Protein AF-A0A7X8XNN5-F1 (afdb_monomer)

Radius of gyration: 39.01 Å; Cα contacts (8 Å, |Δi|>4): 242; chains: 1; bounding box: 68×62×127 Å

pLDDT: mean 71.68, std 18.88, range [36.19, 96.75]

Structure (mmCIF, N/CA/C/O backbone):
data_AF-A0A7X8XNN5-F1
#
_entry.id   AF-A0A7X8XNN5-F1
#
loop_
_atom_site.group_PDB
_atom_site.id
_atom_site.type_symbol
_atom_site.label_atom_id
_atom_site.label_alt_id
_atom_site.label_comp_id
_atom_site.label_asym_id
_atom_site.label_entity_id
_atom_site.label_seq_id
_atom_site.pdbx_PDB_ins_code
_atom_site.Cartn_x
_atom_site.Cartn_y
_atom_site.Cartn_z
_atom_site.occupancy
_atom_site.B_iso_or_equiv
_atom_site.auth_seq_id
_atom_site.auth_comp_id
_atom_site.auth_asym_id
_atom_site.auth_atom_id
_atom_site.pdbx_PDB_model_num
ATOM 1 N N . MET A 1 1 ? -5.791 18.358 -27.454 1.00 47.84 1 MET A N 1
ATOM 2 C CA . MET A 1 1 ? -4.863 17.515 -28.249 1.00 47.84 1 MET A CA 1
ATOM 3 C C . MET A 1 1 ? -4.841 17.838 -29.747 1.00 47.84 1 MET A C 1
ATOM 5 O O . MET A 1 1 ? -3.758 17.827 -30.315 1.00 47.84 1 MET A O 1
ATOM 9 N N . LEU A 1 2 ? -5.963 18.202 -30.382 1.00 41.72 2 LEU A N 1
ATOM 10 C CA . LEU A 1 2 ? -6.052 18.457 -31.834 1.00 41.72 2 LEU A CA 1
ATOM 11 C C . LEU A 1 2 ? -5.136 19.584 -32.379 1.00 41.72 2 LEU A C 1
ATOM 13 O O . LEU A 1 2 ? -4.613 19.474 -33.481 1.00 41.72 2 LEU A O 1
ATOM 17 N N . LYS A 1 3 ? -4.863 20.640 -31.593 1.00 47.53 3 LYS A N 1
ATOM 18 C CA . LYS A 1 3 ? -4.034 21.790 -32.029 1.00 47.53 3 LYS A CA 1
ATOM 19 C C . LYS A 1 3 ? -2.544 21.465 -32.225 1.00 47.53 3 LYS A C 1
ATOM 21 O O . LYS A 1 3 ? -1.883 22.101 -33.036 1.00 47.53 3 LYS A O 1
ATOM 26 N N . ARG A 1 4 ? -2.019 20.466 -31.507 1.00 49.62 4 ARG A N 1
ATOM 27 C CA . ARG A 1 4 ? -0.590 20.101 -31.523 1.00 49.62 4 ARG A CA 1
ATOM 28 C C . ARG A 1 4 ? -0.216 19.301 -32.781 1.00 49.62 4 ARG A C 1
ATOM 30 O O . ARG A 1 4 ? 0.901 19.413 -33.268 1.00 49.62 4 ARG A O 1
ATOM 37 N N . TRP A 1 5 ? -1.184 18.574 -33.344 1.00 55.56 5 TRP A N 1
ATOM 38 C CA . TRP A 1 5 ? -1.036 17.859 -34.615 1.00 55.56 5 TRP A CA 1
ATOM 39 C C . TRP A 1 5 ? -1.058 18.803 -35.825 1.00 55.56 5 TRP A C 1
ATOM 41 O O . TRP A 1 5 ? -0.277 18.614 -36.752 1.00 55.56 5 TRP A O 1
ATOM 51 N N . GLY A 1 6 ? -1.882 19.858 -35.795 1.00 61.78 6 GLY A N 1
ATOM 52 C CA . GLY A 1 6 ? -1.981 20.815 -36.905 1.00 61.78 6 GLY A CA 1
ATOM 53 C C . GLY A 1 6 ? -0.695 21.609 -37.161 1.00 61.78 6 GLY A C 1
ATOM 54 O O . GLY A 1 6 ? -0.325 21.823 -38.312 1.00 61.78 6 GLY A O 1
ATOM 55 N N . LEU A 1 7 ? 0.024 21.995 -36.101 1.00 58.44 7 LEU A N 1
ATOM 56 C CA . LEU A 1 7 ? 1.261 22.774 -36.231 1.00 58.44 7 LEU A CA 1
ATOM 57 C C . LEU A 1 7 ? 2.428 21.931 -36.774 1.00 58.44 7 LEU A C 1
ATOM 59 O O . LEU A 1 7 ? 3.183 22.399 -37.624 1.00 58.44 7 LEU A O 1
ATOM 63 N N . ASN A 1 8 ? 2.526 20.667 -36.348 1.00 60.94 8 ASN A N 1
ATOM 64 C CA . ASN A 1 8 ? 3.513 19.727 -36.883 1.00 60.94 8 ASN A CA 1
ATOM 65 C C . ASN A 1 8 ? 3.229 19.392 -38.353 1.00 60.94 8 ASN A C 1
ATOM 67 O O . ASN A 1 8 ? 4.159 19.309 -39.150 1.00 60.94 8 ASN A O 1
ATOM 71 N N . LEU A 1 9 ? 1.954 19.260 -38.730 1.00 68.62 9 LEU A N 1
ATOM 72 C CA . LEU A 1 9 ? 1.565 19.015 -40.117 1.00 68.62 9 LEU A CA 1
ATOM 73 C C . LEU A 1 9 ? 1.929 20.201 -41.021 1.00 68.62 9 LEU A C 1
ATOM 75 O O . LEU A 1 9 ? 2.484 19.999 -42.097 1.00 68.62 9 LEU A O 1
ATOM 79 N N . LEU A 1 10 ? 1.700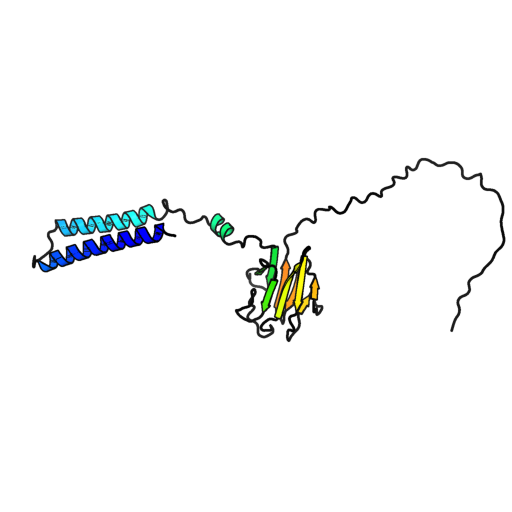 21.437 -40.565 1.00 70.31 10 LEU A N 1
ATOM 80 C CA . LEU A 1 10 ? 2.080 22.637 -41.313 1.00 70.31 10 LEU A CA 1
ATOM 81 C C . LEU A 1 10 ? 3.604 22.744 -41.493 1.00 70.31 10 LEU A C 1
ATOM 83 O O . LEU A 1 10 ? 4.067 23.062 -42.586 1.00 70.31 10 LEU A O 1
ATOM 87 N N . ALA A 1 11 ? 4.389 22.419 -40.461 1.00 70.00 11 ALA A N 1
ATOM 88 C CA . ALA A 1 11 ? 5.850 22.410 -40.546 1.00 70.00 11 ALA A CA 1
ATOM 89 C C . ALA A 1 11 ? 6.376 21.355 -41.538 1.00 70.00 11 ALA A C 1
ATOM 91 O O . ALA A 1 11 ? 7.292 21.638 -42.310 1.00 70.00 11 ALA A O 1
ATOM 92 N N . ILE A 1 12 ? 5.759 20.169 -41.571 1.00 72.94 12 ILE A N 1
ATOM 93 C CA . ILE A 1 12 ? 6.095 19.107 -42.532 1.00 72.94 12 ILE A CA 1
ATOM 94 C C . ILE A 1 12 ? 5.750 19.537 -43.963 1.00 72.94 12 ILE A C 1
ATOM 96 O O . ILE A 1 12 ? 6.551 19.323 -44.872 1.00 72.94 12 ILE A O 1
ATOM 100 N N . LEU A 1 13 ? 4.603 20.193 -44.170 1.00 78.81 13 LEU A N 1
ATOM 101 C CA . LEU A 1 13 ? 4.207 20.701 -45.487 1.00 78.81 13 LEU A CA 1
ATOM 102 C C . LEU A 1 13 ? 5.155 21.803 -45.988 1.00 78.81 13 LEU A C 1
ATOM 104 O O . LEU A 1 13 ? 5.545 21.781 -47.154 1.00 78.81 13 LEU A O 1
ATOM 108 N N . ILE A 1 14 ? 5.580 22.724 -45.115 1.00 78.44 14 ILE A N 1
ATOM 109 C CA . ILE A 1 14 ? 6.543 23.784 -45.462 1.00 78.44 14 ILE A CA 1
ATOM 110 C C . ILE A 1 14 ? 7.920 23.184 -45.784 1.00 78.44 14 ILE A C 1
ATOM 112 O O . ILE A 1 14 ? 8.512 23.530 -46.806 1.00 78.44 14 ILE A O 1
ATOM 116 N N . GLY A 1 15 ? 8.410 22.245 -44.966 1.00 72.81 15 GLY A N 1
ATOM 117 C CA . GLY A 1 15 ? 9.671 21.544 -45.225 1.00 72.81 15 GLY A CA 1
ATOM 118 C C . GLY A 1 15 ? 9.647 20.743 -46.532 1.00 72.81 15 GLY A C 1
ATOM 119 O O . GLY A 1 15 ? 10.606 20.784 -47.302 1.00 72.81 15 GLY A O 1
ATOM 120 N N . GLY A 1 16 ? 8.524 20.080 -46.826 1.00 75.06 16 GLY A N 1
ATOM 121 C CA . GLY A 1 16 ? 8.313 19.356 -48.079 1.00 75.06 16 GLY A CA 1
ATOM 122 C C . GLY A 1 16 ? 8.314 20.273 -49.303 1.00 75.06 16 GLY A C 1
ATOM 123 O O . GLY A 1 16 ? 8.971 19.963 -50.296 1.00 75.06 16 GLY A O 1
ATOM 124 N N . LEU A 1 17 ? 7.649 21.431 -49.226 1.00 78.81 17 LEU A N 1
ATOM 125 C CA . LEU A 1 17 ? 7.618 22.400 -50.323 1.00 78.81 17 LEU A CA 1
ATOM 126 C C . LEU A 1 17 ? 9.014 22.974 -50.611 1.00 78.81 17 LEU A C 1
ATOM 128 O O . LEU A 1 17 ? 9.410 23.065 -51.772 1.00 78.81 17 LEU A O 1
ATOM 132 N N . ILE A 1 18 ? 9.787 23.290 -49.566 1.00 74.12 18 ILE A N 1
ATOM 133 C CA . ILE A 1 18 ? 11.176 23.750 -49.702 1.00 74.12 18 ILE A CA 1
ATOM 134 C C . ILE A 1 18 ? 12.037 22.664 -50.361 1.00 74.12 18 ILE A C 1
ATOM 136 O O . ILE A 1 18 ? 12.761 22.961 -51.309 1.00 74.12 18 ILE A O 1
ATOM 140 N N . GLY A 1 19 ? 11.904 21.403 -49.934 1.00 72.56 19 GLY A N 1
ATOM 141 C CA . GLY A 1 19 ? 12.622 20.275 -50.534 1.00 72.56 19 GLY A CA 1
ATOM 142 C C . GLY A 1 19 ? 12.315 20.086 -52.023 1.00 72.56 19 GLY A C 1
ATOM 143 O O . GLY A 1 19 ? 13.235 19.914 -52.823 1.00 72.56 19 GLY A O 1
ATOM 144 N N . ILE A 1 20 ? 11.042 20.191 -52.422 1.00 74.94 20 ILE A N 1
ATOM 145 C CA . ILE A 1 20 ? 10.625 20.103 -53.833 1.00 74.94 20 ILE A CA 1
ATOM 146 C C . ILE A 1 20 ? 11.232 21.246 -54.654 1.00 74.94 20 ILE A C 1
ATOM 148 O O . ILE A 1 20 ? 11.743 21.009 -55.751 1.00 74.94 20 ILE A O 1
ATOM 152 N N . VAL A 1 21 ? 11.233 22.474 -54.125 1.00 71.19 21 VAL A N 1
ATOM 153 C CA . VAL A 1 21 ? 11.850 23.627 -54.797 1.00 71.19 21 VAL A CA 1
ATOM 154 C C . VAL A 1 21 ? 13.357 23.413 -54.961 1.00 71.19 21 VAL A C 1
ATOM 156 O O . VAL A 1 21 ? 13.874 23.622 -56.056 1.00 71.19 21 VAL A O 1
ATOM 159 N N . THR A 1 22 ? 14.058 22.913 -53.938 1.00 70.00 22 THR A N 1
ATOM 160 C CA . THR A 1 22 ? 15.494 22.596 -54.015 1.00 70.00 22 THR A CA 1
ATOM 161 C C . THR A 1 22 ? 15.799 21.525 -55.065 1.00 70.00 22 THR A C 1
ATOM 163 O O . THR A 1 22 ? 16.718 21.701 -55.864 1.00 70.00 22 THR A O 1
ATOM 166 N N . VAL A 1 23 ? 15.018 20.440 -55.111 1.00 70.56 23 VAL A N 1
ATOM 167 C CA . VAL A 1 23 ? 15.198 19.348 -56.087 1.00 70.56 23 VAL A CA 1
ATOM 168 C C . VAL A 1 23 ? 14.920 19.823 -57.512 1.00 70.56 23 VAL A C 1
ATOM 170 O O . VAL A 1 23 ? 15.690 19.524 -58.425 1.00 70.56 23 VAL A O 1
ATOM 173 N N . THR A 1 24 ? 13.866 20.616 -57.708 1.00 70.62 24 THR A N 1
ATOM 174 C CA . THR A 1 24 ? 13.525 21.173 -59.026 1.00 70.62 24 THR A CA 1
ATOM 175 C C . THR A 1 24 ? 14.627 22.112 -59.520 1.00 70.62 24 THR A C 1
ATOM 177 O O . THR A 1 24 ? 15.002 22.062 -60.689 1.00 70.62 24 THR A O 1
ATOM 180 N N . TYR A 1 25 ? 15.213 22.909 -58.622 1.00 62.25 25 TYR A N 1
ATOM 181 C CA . TYR A 1 25 ? 16.316 23.811 -58.953 1.00 62.25 25 TYR A CA 1
ATOM 182 C C . TYR A 1 25 ? 17.618 23.058 -59.271 1.00 62.25 25 TYR A C 1
ATOM 184 O O . TYR A 1 25 ? 18.306 23.38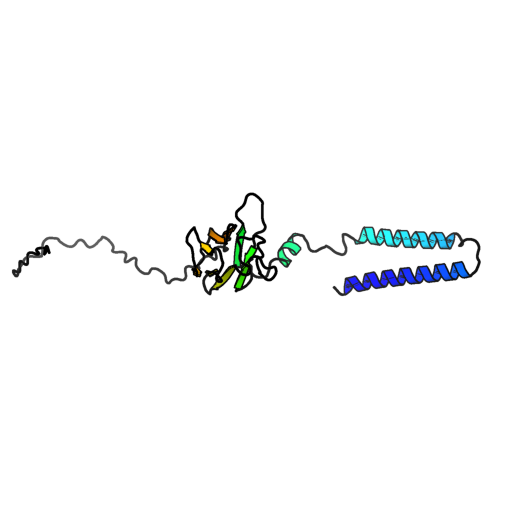8 -60.235 1.00 62.25 25 TYR A O 1
ATOM 192 N N . ALA A 1 26 ? 17.926 21.998 -58.515 1.00 63.44 26 ALA A N 1
ATOM 193 C CA . ALA A 1 26 ? 19.078 21.130 -58.766 1.00 63.44 26 ALA A CA 1
ATOM 194 C C . ALA A 1 26 ? 18.960 20.368 -60.101 1.00 63.44 26 ALA A C 1
ATOM 196 O O . ALA A 1 26 ? 19.956 20.168 -60.798 1.00 63.44 26 ALA A O 1
ATOM 197 N N . SER A 1 27 ? 17.739 19.991 -60.499 1.00 67.31 27 SER A N 1
ATOM 198 C CA . SER A 1 27 ? 17.475 19.289 -61.760 1.00 67.31 27 SER A CA 1
ATOM 199 C C . SER A 1 27 ? 17.676 20.160 -63.008 1.00 67.31 27 SER A C 1
ATOM 201 O O . SER A 1 27 ? 17.856 19.608 -64.093 1.00 67.31 27 SER A O 1
ATOM 203 N N . GLN A 1 28 ? 17.672 21.494 -62.894 1.00 67.44 28 GLN A N 1
ATOM 204 C CA . GLN A 1 28 ? 17.843 22.399 -64.041 1.00 67.44 28 GLN A CA 1
ATOM 205 C C . GLN A 1 28 ? 19.313 22.643 -64.453 1.00 67.44 28 GLN A C 1
ATOM 207 O O . GLN A 1 28 ? 19.573 23.516 -65.275 1.00 67.44 28 GLN A O 1
ATOM 212 N N . LYS A 1 29 ? 20.285 21.864 -63.936 1.00 59.50 29 LYS A N 1
ATOM 213 C CA . LYS A 1 29 ? 21.730 21.958 -64.270 1.00 59.50 29 LYS A CA 1
ATOM 214 C C . LYS A 1 29 ? 22.316 23.382 -64.166 1.00 59.50 29 LYS A C 1
ATOM 216 O O . LYS A 1 29 ? 23.255 23.725 -64.880 1.00 59.50 29 LYS A O 1
ATOM 221 N N . MET A 1 30 ? 21.813 24.212 -63.255 1.00 57.66 30 MET A N 1
ATOM 222 C CA . MET A 1 30 ? 22.474 25.473 -62.916 1.00 57.66 30 MET A CA 1
ATOM 223 C C . MET A 1 30 ? 23.607 25.189 -61.922 1.00 57.66 30 MET A C 1
ATOM 225 O O . MET A 1 30 ? 23.376 24.689 -60.822 1.00 57.66 30 MET A O 1
ATOM 229 N N . ALA A 1 31 ? 24.849 25.448 -62.338 1.00 66.31 31 ALA A N 1
ATOM 230 C CA . ALA A 1 31 ? 26.021 25.316 -61.484 1.00 66.31 31 ALA A CA 1
ATOM 231 C C . ALA A 1 31 ? 26.012 26.456 -60.453 1.00 66.31 31 ALA A C 1
ATOM 233 O O . ALA A 1 31 ? 26.224 27.611 -60.808 1.00 66.31 31 ALA A O 1
ATOM 234 N N . LEU A 1 32 ? 25.763 26.096 -59.191 1.00 59.47 32 LEU A N 1
ATOM 235 C CA . LEU A 1 32 ? 25.516 26.963 -58.030 1.00 59.47 32 LEU A CA 1
ATOM 236 C C . LEU A 1 32 ? 24.134 27.659 -58.012 1.00 59.47 32 LEU A C 1
ATOM 238 O O . LEU A 1 32 ? 23.762 28.338 -58.969 1.00 59.47 32 LEU A O 1
ATOM 242 N N . PRO A 1 33 ? 23.369 27.551 -56.904 1.00 61.31 33 PRO A N 1
ATOM 243 C CA . PRO A 1 33 ? 22.160 28.349 -56.735 1.00 61.31 33 PRO A CA 1
ATOM 244 C C . PRO A 1 33 ? 22.534 29.841 -56.683 1.00 61.31 33 PRO A C 1
ATOM 246 O O . PRO A 1 33 ? 23.555 30.190 -56.080 1.00 61.31 33 PRO A O 1
ATOM 249 N N . PRO A 1 34 ? 21.736 30.744 -57.286 1.00 72.94 34 PRO A N 1
ATOM 250 C CA . PRO A 1 34 ? 22.031 32.167 -57.244 1.00 72.94 34 PRO A CA 1
ATOM 251 C C . PRO A 1 34 ? 22.042 32.620 -55.781 1.00 72.94 34 PRO A C 1
ATOM 253 O O . PRO A 1 34 ? 21.163 32.243 -55.005 1.00 72.94 34 PRO A O 1
ATOM 256 N N . LEU A 1 35 ? 23.023 33.447 -55.406 1.00 73.75 35 LEU A N 1
ATOM 257 C CA . LEU A 1 35 ? 23.162 34.021 -54.059 1.00 73.75 35 LEU A CA 1
ATOM 258 C C . LEU A 1 35 ? 21.830 34.465 -53.404 1.00 73.75 35 LEU A C 1
ATOM 260 O O . LEU A 1 35 ? 21.652 34.164 -52.222 1.00 73.75 35 LEU A O 1
ATOM 264 N N . PRO A 1 36 ? 20.851 35.082 -54.110 1.00 75.69 36 PRO A N 1
ATOM 265 C CA . PRO A 1 36 ? 19.550 35.398 -53.511 1.00 75.69 36 PRO A CA 1
ATOM 266 C C . PRO A 1 36 ? 18.770 34.180 -52.992 1.00 75.69 36 PRO A C 1
ATOM 268 O O . PRO A 1 36 ? 18.130 34.283 -51.951 1.00 75.69 36 PRO A O 1
ATOM 271 N N . ALA A 1 37 ? 18.838 33.018 -53.646 1.00 69.62 37 ALA A N 1
ATOM 272 C CA . ALA A 1 37 ? 18.130 31.816 -53.197 1.00 69.62 37 ALA A CA 1
ATOM 273 C C . ALA A 1 37 ? 18.701 31.272 -51.876 1.00 69.62 37 ALA A C 1
ATOM 275 O O . ALA A 1 37 ? 17.947 30.866 -50.991 1.00 69.62 37 ALA A O 1
ATOM 276 N N . ILE A 1 38 ? 20.028 31.327 -51.715 1.00 76.25 38 ILE A N 1
ATOM 277 C CA . ILE A 1 38 ? 20.706 30.935 -50.472 1.00 76.25 38 ILE A CA 1
ATOM 278 C C . ILE A 1 38 ? 20.317 31.889 -49.336 1.00 76.25 38 ILE A C 1
ATOM 280 O O . ILE A 1 38 ? 19.984 31.440 -48.241 1.00 76.25 38 ILE A O 1
ATOM 284 N N . LEU A 1 39 ? 20.305 33.199 -49.598 1.00 80.88 39 LEU A N 1
ATOM 285 C CA . LEU A 1 39 ? 19.926 34.207 -48.604 1.00 80.88 39 LEU A CA 1
ATOM 286 C C . LEU A 1 39 ? 18.467 34.058 -48.156 1.00 80.88 39 LEU A C 1
ATOM 288 O O . LEU A 1 39 ? 18.186 34.157 -46.963 1.00 80.88 39 LEU A O 1
ATOM 292 N N . ILE A 1 40 ? 17.553 33.756 -49.083 1.00 77.62 40 ILE A N 1
ATOM 293 C CA . ILE A 1 40 ? 16.142 33.492 -48.770 1.00 77.62 40 ILE A CA 1
ATOM 294 C C . ILE A 1 40 ? 16.014 32.242 -47.887 1.00 77.62 40 ILE A C 1
ATOM 296 O O . ILE A 1 40 ? 15.329 32.278 -46.864 1.00 77.62 40 ILE A O 1
ATOM 300 N N . PHE A 1 41 ? 16.707 31.153 -48.227 1.00 77.50 41 PHE A N 1
ATOM 301 C CA . PHE A 1 41 ? 16.693 29.925 -47.428 1.00 77.50 41 PHE A CA 1
ATOM 302 C C . PHE A 1 41 ? 17.244 30.144 -46.011 1.00 77.50 41 PHE A C 1
ATOM 304 O O . PHE A 1 41 ? 16.628 29.721 -45.029 1.00 77.50 41 PHE A O 1
ATOM 311 N N . LEU A 1 42 ? 18.372 30.852 -45.887 1.00 80.75 42 LEU A N 1
ATOM 312 C CA . LEU A 1 42 ? 18.955 31.199 -44.591 1.00 80.75 42 LEU A CA 1
ATOM 313 C C . LEU A 1 42 ? 18.014 32.091 -43.773 1.00 80.75 42 LEU A C 1
ATOM 315 O O . LEU A 1 42 ? 17.830 31.839 -42.584 1.00 80.75 42 LEU A O 1
ATOM 319 N N . PHE A 1 43 ? 17.354 33.067 -44.403 1.00 87.12 43 PHE A N 1
ATOM 320 C CA . PHE A 1 43 ? 16.381 33.934 -43.738 1.00 87.12 43 PHE A CA 1
ATOM 321 C C . PHE A 1 43 ? 15.208 33.140 -43.153 1.00 87.12 43 PHE A C 1
ATOM 323 O O . PHE A 1 43 ? 14.897 33.296 -41.975 1.00 87.12 43 PHE A O 1
ATOM 330 N N . PHE A 1 44 ? 14.592 32.240 -43.928 1.00 82.25 44 PHE A N 1
ATOM 331 C CA . PHE A 1 44 ? 13.480 31.418 -43.436 1.00 82.25 44 PHE A CA 1
ATOM 332 C C . PHE A 1 44 ? 13.910 30.421 -42.361 1.00 82.25 44 PHE A C 1
ATOM 334 O O . PHE A 1 44 ? 13.163 30.188 -41.413 1.00 82.25 44 PHE A O 1
ATOM 341 N N . THR A 1 45 ? 15.124 29.879 -42.464 1.00 79.31 45 THR A N 1
ATOM 342 C CA . THR A 1 45 ? 15.683 28.976 -41.449 1.00 79.31 45 THR A CA 1
ATOM 343 C C . THR A 1 45 ? 15.892 29.707 -40.121 1.00 79.31 45 THR A C 1
ATOM 345 O O . THR A 1 45 ? 15.462 29.228 -39.072 1.00 79.31 45 THR A O 1
ATOM 348 N N . VAL A 1 46 ? 16.483 30.905 -40.158 1.00 82.69 46 VAL A N 1
ATOM 349 C CA . VAL A 1 46 ? 16.690 31.743 -38.967 1.00 82.69 46 VAL A CA 1
ATOM 350 C C . VAL A 1 46 ? 15.360 32.244 -38.407 1.00 82.69 46 VAL A C 1
ATOM 352 O O . VAL A 1 46 ? 15.179 32.243 -37.194 1.00 82.69 46 VAL A O 1
ATOM 355 N N . LEU A 1 47 ? 14.403 32.612 -39.262 1.00 82.25 47 LEU A N 1
ATOM 356 C 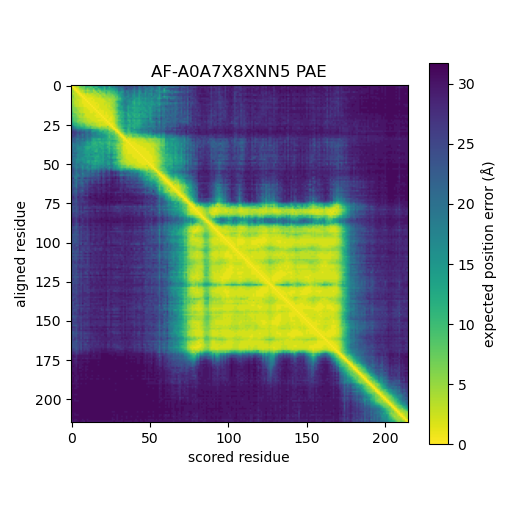CA . LEU A 1 47 ? 13.072 33.046 -38.841 1.00 82.25 47 LEU A CA 1
ATOM 357 C C . LEU A 1 47 ? 12.297 31.909 -38.162 1.00 82.25 47 LEU A C 1
ATOM 359 O O . LEU A 1 47 ? 11.718 32.120 -37.101 1.00 82.25 47 LEU A O 1
ATOM 363 N N . ALA A 1 48 ? 12.325 30.696 -38.718 1.00 75.12 48 ALA A N 1
ATOM 364 C CA . ALA A 1 48 ? 11.709 29.522 -38.103 1.00 75.12 48 ALA A CA 1
ATOM 365 C C . ALA A 1 48 ? 12.358 29.186 -36.750 1.00 75.12 48 ALA A C 1
ATOM 367 O O . ALA A 1 48 ? 11.650 28.932 -35.773 1.00 75.12 48 ALA A O 1
ATOM 368 N N . TYR A 1 49 ? 13.690 29.257 -36.664 1.00 79.31 49 TYR A N 1
ATOM 369 C CA . TYR A 1 49 ? 14.426 29.067 -35.412 1.00 79.31 49 TYR A CA 1
ATOM 370 C C . TYR A 1 49 ? 14.086 30.147 -34.370 1.00 79.31 49 TYR A C 1
ATOM 372 O O . TYR A 1 49 ? 13.804 29.831 -33.215 1.00 79.31 49 TYR A O 1
ATOM 380 N N . ALA A 1 50 ? 14.024 31.418 -34.778 1.00 76.12 50 ALA A N 1
ATOM 381 C CA . ALA A 1 50 ? 13.665 32.537 -33.912 1.00 76.12 50 ALA A CA 1
ATOM 382 C C . ALA A 1 50 ? 12.217 32.438 -33.415 1.00 76.12 50 ALA A C 1
ATOM 384 O O . ALA A 1 50 ? 11.968 32.633 -32.229 1.00 76.12 50 ALA A O 1
ATOM 385 N N . ILE A 1 51 ? 11.265 32.064 -34.277 1.00 71.00 51 ILE A N 1
ATOM 386 C CA . ILE A 1 51 ? 9.874 31.810 -33.877 1.00 71.00 51 ILE A CA 1
ATOM 387 C C . ILE A 1 51 ? 9.818 30.649 -32.878 1.00 71.00 51 ILE A C 1
ATOM 389 O O . ILE A 1 51 ? 9.150 30.767 -31.852 1.00 71.00 51 ILE A O 1
ATOM 393 N N . SER A 1 52 ? 10.566 29.568 -33.115 1.00 70.00 52 SER A N 1
ATOM 394 C CA . SER A 1 52 ? 10.655 28.441 -32.180 1.00 70.00 52 SER A CA 1
ATOM 395 C C . SER A 1 52 ? 11.220 28.854 -30.814 1.00 70.00 52 SER A C 1
ATOM 397 O O . SER A 1 52 ? 10.767 28.346 -29.789 1.00 70.00 52 SER A O 1
ATOM 399 N N . HIS A 1 53 ? 12.180 29.781 -30.775 1.00 68.06 53 HIS A N 1
ATOM 400 C CA . HIS A 1 53 ? 12.832 30.214 -29.537 1.00 68.06 53 HIS A CA 1
ATOM 401 C C . HIS A 1 53 ? 12.072 31.337 -28.802 1.00 68.06 53 HIS A C 1
ATOM 403 O O . HIS A 1 53 ? 12.136 31.430 -27.576 1.00 68.06 53 HIS A O 1
ATOM 409 N N . ILE A 1 54 ? 11.331 32.186 -29.521 1.00 62.19 54 ILE A N 1
ATOM 410 C CA . ILE A 1 54 ? 10.547 33.293 -28.947 1.00 62.19 54 ILE A CA 1
ATOM 411 C C . ILE A 1 54 ? 9.155 32.813 -28.499 1.00 62.19 54 ILE A C 1
ATOM 413 O O . ILE A 1 54 ? 8.648 33.270 -27.474 1.00 62.19 54 ILE A O 1
ATOM 417 N N . ALA A 1 55 ? 8.532 31.871 -29.217 1.00 56.78 55 ALA A N 1
ATOM 418 C CA . ALA A 1 55 ? 7.175 31.401 -28.914 1.00 56.78 55 ALA A CA 1
ATOM 419 C C . ALA A 1 55 ? 7.110 30.283 -27.855 1.00 56.78 55 ALA A C 1
ATOM 421 O O . ALA A 1 55 ? 6.030 30.011 -27.326 1.00 56.78 55 ALA A O 1
ATOM 422 N N . GLY A 1 56 ? 8.242 29.652 -27.520 1.00 48.78 56 GLY A N 1
ATOM 423 C CA . GLY A 1 56 ? 8.289 28.449 -26.681 1.00 48.78 56 GLY A CA 1
ATOM 424 C C . GLY A 1 56 ? 7.860 28.626 -25.219 1.00 48.78 56 GLY A C 1
ATOM 425 O O . GLY A 1 56 ? 7.458 27.645 -24.603 1.00 48.78 56 GLY A O 1
ATOM 426 N N . SER A 1 57 ? 7.899 29.840 -24.655 1.00 52.91 57 SER A N 1
ATOM 427 C CA . SER A 1 57 ? 7.605 30.056 -23.223 1.00 52.91 57 SER A CA 1
ATOM 428 C C . SER A 1 57 ? 6.400 30.949 -22.919 1.00 52.91 57 SER A C 1
ATOM 430 O O . SER A 1 57 ? 5.923 30.935 -21.788 1.00 52.91 57 SER A O 1
ATOM 432 N N . LYS A 1 58 ? 5.882 31.718 -23.890 1.00 52.94 58 LYS A N 1
ATOM 433 C CA . LYS A 1 58 ? 4.807 32.702 -23.633 1.00 52.94 58 LYS A CA 1
ATOM 434 C C . LYS A 1 58 ? 3.457 32.393 -24.278 1.00 52.94 58 LYS A C 1
ATOM 436 O O . LYS A 1 58 ? 2.444 32.847 -23.761 1.00 52.94 58 LYS A O 1
ATOM 441 N N . LEU A 1 59 ? 3.411 31.634 -25.375 1.00 56.25 59 LEU A N 1
ATOM 442 C CA . LEU A 1 59 ? 2.147 31.323 -26.070 1.00 56.25 59 LEU A CA 1
ATOM 443 C C . LEU A 1 59 ? 1.474 30.038 -25.579 1.00 56.25 59 LEU A C 1
ATOM 445 O O . LEU A 1 59 ? 0.275 29.853 -25.773 1.00 56.25 59 LEU A O 1
ATOM 449 N N . PHE A 1 60 ? 2.236 29.177 -24.910 1.00 54.00 60 PHE A N 1
ATOM 450 C CA . PHE A 1 60 ? 1.745 27.957 -24.289 1.00 54.00 60 PHE A CA 1
ATOM 451 C C . PHE A 1 60 ? 2.342 27.886 -22.888 1.00 54.00 60 PHE A C 1
ATOM 453 O O . PHE A 1 60 ? 3.368 27.226 -22.714 1.00 54.00 60 PHE A O 1
ATOM 460 N N . PRO A 1 61 ? 1.773 28.592 -21.893 1.00 58.75 61 PRO A N 1
ATOM 461 C CA . PRO A 1 61 ? 2.076 28.249 -20.515 1.00 58.75 61 PRO A CA 1
ATOM 462 C C . PRO A 1 61 ? 1.805 26.748 -20.382 1.00 58.75 61 PRO A C 1
ATOM 464 O O . PRO A 1 61 ? 0.684 26.285 -20.605 1.00 58.75 61 PRO A O 1
ATOM 467 N N . GLY A 1 62 ? 2.857 25.966 -20.131 1.00 55.09 62 GLY A N 1
ATOM 468 C CA . GLY A 1 62 ? 2.662 24.604 -19.659 1.00 55.09 62 GLY A CA 1
ATOM 469 C C . GLY A 1 62 ? 1.778 24.678 -18.413 1.00 55.09 62 GLY A C 1
ATOM 470 O O . GLY A 1 62 ? 1.871 25.680 -17.695 1.00 55.09 62 GLY A O 1
ATOM 471 N N . PRO A 1 63 ? 0.906 23.684 -18.168 1.00 55.00 63 PRO A N 1
ATOM 472 C CA . PRO A 1 63 ? 0.133 23.655 -16.933 1.00 55.00 63 PRO A CA 1
ATOM 473 C C . PRO A 1 63 ? 1.097 23.904 -15.773 1.00 55.00 63 PRO A C 1
ATOM 475 O O . PRO A 1 63 ? 2.178 23.307 -15.711 1.00 55.00 63 PRO A O 1
ATOM 478 N N . THR A 1 64 ? 0.755 24.876 -14.931 1.00 58.34 64 THR A N 1
ATOM 479 C CA . THR A 1 64 ? 1.628 25.292 -13.826 1.00 58.34 64 THR A CA 1
ATOM 480 C C . THR A 1 64 ? 1.926 24.057 -12.974 1.00 58.34 64 THR A C 1
ATOM 482 O O . THR A 1 64 ? 1.092 23.160 -12.906 1.00 58.34 64 THR A O 1
ATOM 485 N N . VAL A 1 65 ? 3.075 23.967 -12.296 1.00 56.03 65 VAL A N 1
ATOM 486 C CA . VAL A 1 65 ? 3.357 22.821 -11.402 1.00 56.03 65 VAL A CA 1
ATOM 487 C C . VAL A 1 65 ? 2.209 22.611 -10.404 1.00 56.03 65 VAL A C 1
ATOM 489 O O . VAL A 1 65 ? 1.818 21.481 -10.155 1.00 56.03 65 VAL A O 1
ATOM 492 N N . SER A 1 66 ? 1.577 23.692 -9.939 1.00 53.34 66 SER A N 1
ATOM 493 C CA . SER A 1 66 ? 0.356 23.667 -9.123 1.00 53.34 66 SER A CA 1
ATOM 494 C C . SER A 1 66 ? -0.836 22.999 -9.823 1.00 53.34 66 SER A C 1
ATOM 496 O O . SER A 1 66 ? -1.596 22.273 -9.204 1.00 53.34 66 SER A O 1
ATOM 498 N N . GLU A 1 67 ? -0.988 23.211 -11.125 1.00 51.84 67 GLU A N 1
ATOM 499 C CA . GLU A 1 67 ? -2.067 22.674 -11.959 1.00 51.84 67 GLU A CA 1
ATOM 500 C C . GLU A 1 67 ? -1.801 21.214 -12.365 1.00 51.84 67 GLU A C 1
ATOM 502 O O . GLU A 1 67 ? -2.724 20.408 -12.400 1.00 51.84 67 GLU A O 1
ATOM 507 N N . LEU A 1 68 ? -0.532 20.843 -12.580 1.00 50.22 68 LEU A N 1
ATOM 508 C CA . LEU A 1 68 ? -0.089 19.454 -12.749 1.00 50.22 68 LEU A CA 1
ATOM 509 C C . LEU A 1 68 ? -0.239 18.642 -11.456 1.00 50.22 68 LEU A C 1
ATOM 511 O O . LEU A 1 68 ? -0.635 17.483 -11.510 1.00 50.22 68 LEU A O 1
ATOM 515 N N . VAL A 1 69 ? 0.024 19.258 -10.300 1.00 54.69 69 VAL A N 1
ATOM 516 C CA . VAL A 1 69 ? -0.211 18.652 -8.983 1.00 54.69 69 VAL A CA 1
ATOM 517 C C . VAL A 1 69 ? -1.710 18.500 -8.711 1.00 54.69 69 VAL A C 1
ATOM 519 O O . VAL A 1 69 ? -2.109 17.486 -8.154 1.00 54.69 69 VAL A O 1
ATOM 522 N N . GLN A 1 70 ? -2.562 19.441 -9.134 1.00 51.62 70 GLN A N 1
ATOM 523 C CA . GLN A 1 70 ? -4.016 19.322 -8.958 1.00 51.62 70 GLN A CA 1
ATOM 524 C C . GLN A 1 70 ? -4.679 18.333 -9.936 1.00 51.62 70 GLN A C 1
ATOM 526 O O . GLN A 1 70 ? -5.680 17.714 -9.580 1.00 51.62 70 GLN A O 1
ATOM 531 N N . ALA A 1 71 ? -4.162 18.195 -11.162 1.00 48.97 71 ALA A N 1
ATOM 532 C CA . ALA A 1 71 ? -4.796 17.407 -12.222 1.00 48.97 71 ALA A CA 1
ATOM 533 C C . ALA A 1 71 ? -4.528 15.891 -12.141 1.00 48.97 71 ALA A C 1
ATOM 535 O O . ALA A 1 71 ? -5.290 15.126 -12.731 1.00 48.97 71 ALA A O 1
ATOM 536 N N . ASP A 1 72 ? -3.484 15.462 -11.419 1.00 47.81 72 ASP A N 1
ATOM 537 C CA . ASP A 1 72 ? -3.099 14.045 -11.270 1.00 47.81 72 ASP A CA 1
ATOM 538 C C . ASP A 1 72 ? -3.457 13.451 -9.893 1.00 47.81 72 ASP A C 1
ATOM 540 O O . ASP A 1 72 ? -3.195 12.282 -9.609 1.00 47.81 72 ASP A O 1
ATOM 544 N N . LEU A 1 73 ? -4.107 14.229 -9.019 1.00 47.75 73 LEU A N 1
ATOM 545 C CA . LEU A 1 73 ? -4.751 13.652 -7.843 1.00 47.75 73 LEU A CA 1
ATOM 546 C C . LEU A 1 73 ? -6.024 12.933 -8.313 1.00 47.75 73 LEU A C 1
ATOM 548 O O . LEU A 1 73 ? -6.926 13.585 -8.849 1.00 47.75 73 LEU A O 1
ATOM 552 N N . PRO A 1 74 ? -6.151 11.604 -8.124 1.00 45.94 74 PRO A N 1
ATOM 553 C CA . PRO A 1 74 ? -7.400 10.919 -8.420 1.00 45.94 74 PRO A CA 1
ATOM 554 C C . PRO A 1 74 ? -8.494 11.597 -7.593 1.00 45.94 74 PRO A C 1
ATOM 556 O O . PRO A 1 74 ? -8.293 11.856 -6.406 1.00 45.94 74 PRO A O 1
ATOM 559 N N . GLN A 1 75 ? -9.625 11.912 -8.231 1.00 53.38 75 GLN A N 1
ATOM 560 C CA . GLN A 1 75 ? -10.645 12.868 -7.766 1.00 53.38 75 GLN A CA 1
ATOM 561 C C . GLN A 1 75 ? -11.294 12.585 -6.390 1.00 53.38 75 GLN A C 1
ATOM 563 O O . GLN A 1 75 ? -12.190 13.308 -5.961 1.00 53.38 75 GLN A O 1
ATOM 568 N N . ARG A 1 76 ? -10.831 11.572 -5.657 1.00 58.50 76 ARG A N 1
ATOM 569 C CA . ARG A 1 76 ? -11.026 11.391 -4.219 1.00 58.50 76 ARG A CA 1
ATOM 570 C C . ARG A 1 76 ? -10.004 10.361 -3.725 1.00 58.50 76 ARG A C 1
ATOM 572 O O . ARG A 1 76 ? -10.229 9.163 -3.841 1.00 58.50 76 ARG A O 1
ATOM 579 N N . THR A 1 77 ? -8.860 10.806 -3.206 1.00 61.00 77 THR A N 1
ATOM 580 C CA . THR A 1 77 ? -8.034 9.920 -2.369 1.00 61.00 77 THR A CA 1
ATOM 581 C C . THR A 1 77 ? -8.576 10.009 -0.957 1.00 61.00 77 THR A C 1
ATOM 583 O O . THR A 1 77 ? -8.600 11.088 -0.369 1.00 61.00 77 THR A O 1
ATOM 586 N N . TRP A 1 78 ? -9.084 8.895 -0.451 1.00 75.56 78 TRP A N 1
ATOM 587 C CA . TRP A 1 78 ? -9.774 8.856 0.833 1.00 75.56 78 TRP A CA 1
ATOM 588 C C . TRP A 1 78 ? -8.888 8.381 1.978 1.00 75.56 78 TRP A C 1
ATOM 590 O O . TRP A 1 78 ? -9.287 8.543 3.121 1.00 75.56 78 TRP A O 1
ATOM 600 N N . ALA A 1 79 ? -7.755 7.748 1.680 1.00 82.38 79 ALA A N 1
ATOM 601 C CA . ALA A 1 79 ? -6.746 7.306 2.635 1.00 82.38 79 ALA A CA 1
ATOM 602 C C . ALA A 1 79 ? -5.447 6.954 1.886 1.00 82.38 79 ALA A C 1
ATOM 604 O O . ALA A 1 79 ? -5.415 6.917 0.654 1.00 82.38 79 ALA A O 1
ATOM 605 N N . TRP A 1 80 ? -4.379 6.689 2.625 1.00 87.06 80 TRP A N 1
ATOM 606 C CA . TRP A 1 80 ? -3.055 6.341 2.138 1.00 87.06 80 TRP A CA 1
ATOM 607 C C . TRP A 1 80 ? -2.492 5.163 2.928 1.00 87.06 80 TRP A C 1
ATOM 609 O O . TRP A 1 80 ? -2.738 5.017 4.122 1.00 87.06 80 TRP A O 1
ATOM 619 N N . LEU A 1 81 ? -1.679 4.348 2.260 1.00 86.94 81 LEU A N 1
ATOM 620 C CA . LEU A 1 81 ? -0.783 3.401 2.914 1.00 86.94 81 LEU A CA 1
ATOM 621 C C . LEU A 1 81 ? 0.648 3.897 2.773 1.00 86.94 81 LEU A C 1
ATOM 623 O O . LEU A 1 81 ? 1.156 4.041 1.657 1.00 86.94 81 LEU A O 1
ATOM 627 N N . LYS A 1 82 ? 1.319 4.131 3.896 1.00 90.12 82 LYS A N 1
ATOM 628 C CA . LYS A 1 82 ? 2.7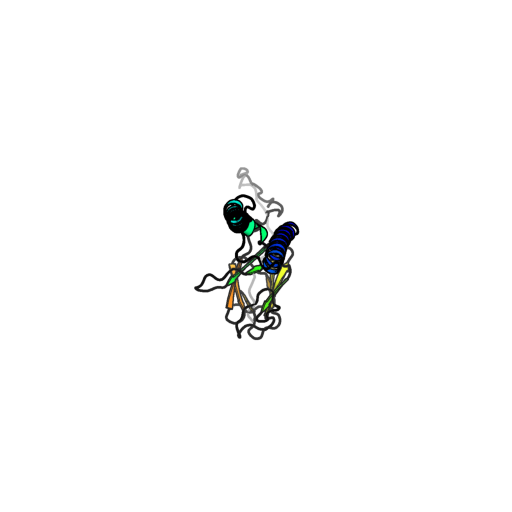21 4.542 3.925 1.00 90.12 82 LYS A CA 1
ATOM 629 C C . LYS A 1 82 ? 3.630 3.350 4.191 1.00 90.12 82 LYS A C 1
ATOM 631 O O . LYS A 1 82 ? 3.511 2.738 5.247 1.00 90.12 82 LYS A O 1
ATOM 636 N N . PRO A 1 83 ? 4.567 3.021 3.289 1.00 86.44 83 PRO A N 1
ATOM 637 C CA . PRO A 1 83 ? 5.581 2.017 3.582 1.00 86.44 83 PRO A CA 1
ATOM 638 C C . PRO A 1 83 ? 6.482 2.464 4.734 1.00 86.44 83 PRO A C 1
ATOM 640 O O . PRO A 1 83 ? 7.044 3.557 4.687 1.00 86.44 83 PRO A O 1
ATOM 643 N N . ALA A 1 84 ? 6.666 1.609 5.736 1.00 74.62 84 ALA A N 1
ATOM 644 C CA . ALA A 1 84 ? 7.636 1.849 6.794 1.00 74.62 84 ALA A CA 1
ATOM 645 C C . ALA A 1 84 ? 9.058 1.558 6.275 1.00 74.62 84 ALA A C 1
ATOM 647 O O . ALA A 1 84 ? 9.316 0.497 5.701 1.00 74.62 84 ALA A O 1
ATOM 648 N N . GLY A 1 85 ? 9.993 2.497 6.452 1.00 66.69 85 GLY A N 1
ATOM 649 C CA . GLY A 1 85 ? 11.386 2.332 6.028 1.00 66.69 85 GLY A CA 1
ATOM 650 C C . GLY A 1 85 ? 12.209 3.625 6.035 1.00 66.69 85 GLY A C 1
ATOM 651 O O . GLY A 1 85 ? 11.680 4.715 6.220 1.00 66.69 85 GLY A O 1
ATOM 652 N N . ILE A 1 86 ? 13.524 3.481 5.828 1.00 49.97 86 ILE A N 1
ATOM 653 C CA . ILE A 1 86 ? 14.535 4.557 5.929 1.00 49.97 86 ILE A CA 1
ATOM 654 C C . ILE A 1 86 ? 14.565 5.467 4.680 1.00 49.97 86 ILE A C 1
ATOM 656 O O . ILE A 1 86 ? 15.090 6.576 4.732 1.00 49.97 86 ILE A O 1
ATOM 660 N N . ALA A 1 87 ? 13.976 5.039 3.558 1.00 48.88 87 ALA A N 1
ATOM 661 C CA . ALA A 1 87 ? 13.907 5.831 2.330 1.00 48.88 87 ALA A CA 1
ATOM 662 C C . ALA A 1 87 ? 12.491 6.390 2.107 1.00 48.88 87 ALA A C 1
ATOM 664 O O . ALA A 1 87 ? 11.523 5.659 2.338 1.00 48.88 87 ALA A O 1
ATOM 665 N N . PRO A 1 88 ? 12.344 7.632 1.606 1.00 50.88 88 PRO A N 1
ATOM 666 C CA . PRO A 1 88 ? 11.042 8.185 1.259 1.00 50.88 88 PRO A CA 1
ATOM 667 C C . PRO A 1 88 ? 10.446 7.380 0.099 1.00 50.88 88 PRO A C 1
ATOM 669 O O . PRO A 1 88 ? 10.813 7.555 -1.062 1.00 50.88 88 PRO A O 1
ATOM 672 N N . ARG A 1 89 ? 9.544 6.452 0.421 1.00 67.75 89 ARG A N 1
ATOM 673 C CA . ARG A 1 89 ? 8.712 5.754 -0.560 1.00 67.75 89 ARG A CA 1
ATOM 674 C C . ARG A 1 89 ? 7.396 6.508 -0.680 1.00 67.75 89 ARG A C 1
ATOM 676 O O . ARG A 1 89 ? 6.814 6.899 0.329 1.00 67.75 89 ARG A O 1
ATOM 683 N N . SER A 1 90 ? 6.943 6.713 -1.913 1.00 76.56 90 SER A N 1
ATOM 684 C CA . SER A 1 90 ? 5.662 7.357 -2.189 1.00 76.56 90 SER A CA 1
ATOM 685 C C . SER A 1 90 ? 4.530 6.601 -1.475 1.00 76.56 90 SER A C 1
ATOM 687 O O . SER A 1 90 ? 4.498 5.370 -1.566 1.00 76.56 90 SER A O 1
ATOM 689 N N . PRO A 1 91 ? 3.618 7.291 -0.767 1.00 83.50 91 PRO A N 1
ATOM 690 C CA . PRO A 1 91 ? 2.442 6.650 -0.192 1.00 83.50 91 PRO A CA 1
ATOM 691 C C . PRO A 1 91 ? 1.565 6.064 -1.300 1.00 83.50 91 PRO A C 1
ATOM 693 O O . PRO A 1 91 ? 1.423 6.661 -2.368 1.00 83.50 91 PRO A O 1
ATOM 696 N N . PHE A 1 92 ? 0.944 4.917 -1.040 1.00 87.12 92 PHE A N 1
ATOM 697 C CA . PHE A 1 92 ? -0.025 4.325 -1.956 1.00 87.12 92 PHE A CA 1
ATOM 698 C C . PHE A 1 92 ? -1.413 4.923 -1.695 1.00 87.12 92 PHE A C 1
ATOM 700 O O . PHE A 1 92 ? -1.914 4.789 -0.576 1.00 87.12 92 PHE A O 1
ATOM 707 N N . PRO A 1 93 ? -2.045 5.590 -2.675 1.00 86.94 93 PRO A N 1
ATOM 708 C CA . PRO A 1 93 ? -3.365 6.179 -2.489 1.00 86.94 93 PRO A CA 1
ATOM 709 C C . PRO A 1 93 ? -4.458 5.103 -2.490 1.00 86.94 93 PRO A C 1
ATOM 711 O O . PRO A 1 93 ? -4.513 4.253 -3.378 1.00 86.94 93 PRO A O 1
ATOM 714 N N . LEU A 1 94 ? -5.378 5.186 -1.532 1.00 86.69 94 LEU A N 1
ATOM 715 C CA . LEU A 1 94 ? -6.623 4.423 -1.510 1.00 86.69 94 LEU A CA 1
ATOM 716 C C . LEU A 1 94 ? -7.714 5.255 -2.196 1.00 86.69 94 LEU A C 1
ATOM 718 O O . LEU A 1 94 ? -8.391 6.082 -1.581 1.00 86.69 94 LEU A O 1
ATOM 722 N N . ASN A 1 95 ? -7.820 5.074 -3.513 1.00 83.94 95 ASN A N 1
ATOM 723 C CA . ASN A 1 95 ? -8.690 5.837 -4.419 1.00 83.94 95 ASN A CA 1
ATOM 724 C C . ASN A 1 95 ? -9.793 4.985 -5.079 1.00 83.94 95 ASN A C 1
ATOM 726 O O . ASN A 1 95 ? -10.480 5.456 -5.985 1.00 83.94 95 ASN A O 1
ATOM 730 N N . LYS A 1 96 ? -9.955 3.731 -4.641 1.00 86.69 96 LYS A N 1
ATOM 731 C CA . LYS A 1 96 ? -10.991 2.788 -5.088 1.00 86.69 96 LYS A CA 1
ATOM 732 C C . LYS A 1 96 ? -11.735 2.230 -3.878 1.00 86.69 96 LYS A C 1
ATOM 734 O O . LYS A 1 96 ? -11.187 2.210 -2.778 1.00 86.69 96 LYS A O 1
ATOM 739 N N . ASP A 1 97 ? -12.955 1.740 -4.094 1.00 85.75 97 ASP A N 1
ATOM 740 C CA . ASP A 1 97 ? -13.718 1.055 -3.041 1.00 85.75 97 ASP A CA 1
ATOM 741 C C . ASP A 1 97 ? -13.092 -0.295 -2.655 1.00 85.75 97 ASP A C 1
ATOM 743 O O . ASP A 1 97 ? -13.315 -0.791 -1.557 1.00 85.75 97 ASP A O 1
ATOM 747 N N . GLN A 1 98 ? -12.277 -0.872 -3.538 1.00 91.56 98 GLN A N 1
ATOM 748 C CA . GLN A 1 98 ? -11.481 -2.065 -3.280 1.00 91.56 98 GLN A CA 1
ATOM 749 C C . GLN A 1 98 ? -10.080 -1.858 -3.857 1.00 91.56 98 GLN A C 1
ATOM 751 O O . GLN A 1 98 ? -9.932 -1.501 -5.027 1.00 91.56 98 GLN A O 1
ATOM 756 N N . VAL A 1 99 ? -9.061 -2.078 -3.030 1.00 93.38 99 VAL A N 1
ATOM 757 C CA . VAL A 1 99 ? -7.644 -1.968 -3.392 1.00 93.38 99 VAL A CA 1
ATOM 758 C C . VAL A 1 99 ? -6.952 -3.274 -3.035 1.00 93.38 99 VAL A C 1
ATOM 760 O O . VAL A 1 99 ? -6.900 -3.658 -1.869 1.00 93.38 99 VAL A O 1
ATOM 763 N N . ILE A 1 100 ? -6.407 -3.966 -4.032 1.00 95.19 100 ILE A N 1
ATOM 764 C CA . ILE A 1 100 ? -5.716 -5.243 -3.842 1.00 95.19 100 ILE A CA 1
ATOM 765 C C . ILE A 1 100 ? -4.217 -5.002 -3.646 1.00 95.19 100 ILE A C 1
ATOM 767 O O . ILE A 1 100 ? -3.553 -4.384 -4.479 1.00 95.19 100 ILE A O 1
ATOM 771 N N . LEU A 1 101 ? -3.679 -5.570 -2.569 1.00 94.12 101 LEU A N 1
ATOM 772 C CA . LEU A 1 101 ? -2.264 -5.594 -2.213 1.00 94.12 101 LEU A CA 1
ATOM 773 C C . LEU A 1 101 ? -1.668 -6.958 -2.562 1.00 94.12 101 LEU A C 1
ATOM 775 O O . LEU A 1 101 ? -2.200 -8.009 -2.186 1.00 94.12 101 LEU A O 1
ATOM 779 N N . GLY A 1 102 ? -0.533 -6.966 -3.250 1.00 94.00 102 GLY A N 1
ATOM 780 C CA . GLY A 1 102 ? 0.130 -8.219 -3.591 1.00 94.00 102 GLY A CA 1
ATOM 781 C C . GLY A 1 102 ? 1.408 -8.036 -4.387 1.00 94.00 102 GLY A C 1
ATOM 782 O O . GLY A 1 102 ? 1.823 -6.920 -4.694 1.00 94.00 102 GLY A O 1
ATOM 783 N N . ARG A 1 103 ? 2.050 -9.156 -4.717 1.00 93.69 103 ARG A N 1
ATOM 784 C CA . ARG A 1 103 ? 3.273 -9.166 -5.530 1.00 93.69 103 ARG A CA 1
ATOM 785 C C . ARG A 1 103 ? 2.999 -9.138 -7.036 1.00 93.69 103 ARG A C 1
ATOM 787 O O . ARG A 1 103 ? 3.895 -8.805 -7.807 1.00 93.69 103 ARG A O 1
ATOM 794 N N . GLU A 1 104 ? 1.798 -9.509 -7.481 1.00 91.88 104 GLU A N 1
ATOM 795 C CA . GLU A 1 104 ? 1.471 -9.488 -8.909 1.00 91.88 104 GLU A CA 1
ATOM 796 C C . GLU A 1 104 ? 1.331 -8.064 -9.452 1.00 91.88 104 GLU A C 1
ATOM 798 O O . GLU A 1 104 ? 0.762 -7.186 -8.813 1.00 91.88 104 GLU A O 1
ATOM 803 N N . VAL A 1 105 ? 1.747 -7.867 -10.706 1.00 89.31 105 VAL A N 1
ATOM 804 C CA . VAL A 1 105 ? 1.607 -6.587 -11.427 1.00 89.31 105 VAL A CA 1
ATOM 805 C C . VAL A 1 105 ? 0.152 -6.162 -11.649 1.00 89.31 105 VAL A C 1
ATOM 807 O O . VAL A 1 105 ? -0.122 -5.016 -11.980 1.00 89.31 105 VAL A O 1
ATOM 810 N N . ARG A 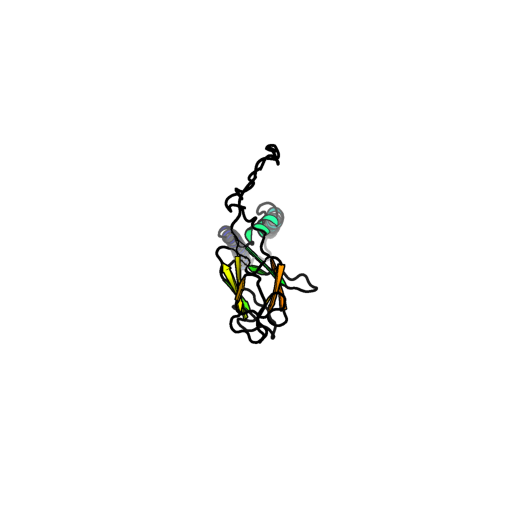1 106 ? -0.792 -7.098 -11.500 1.00 88.81 106 ARG A N 1
ATOM 811 C CA . ARG A 1 106 ? -2.232 -6.842 -11.631 1.00 88.81 106 ARG A CA 1
ATOM 812 C C . ARG A 1 106 ? -2.861 -6.295 -10.348 1.00 88.81 106 ARG A C 1
ATOM 814 O O . ARG A 1 106 ? -4.028 -5.921 -10.382 1.00 88.81 106 ARG A O 1
ATOM 821 N N . CYS A 1 107 ? -2.133 -6.292 -9.232 1.00 89.75 107 CYS A N 1
ATOM 822 C CA . CYS A 1 107 ? -2.595 -5.686 -7.989 1.00 89.75 107 CYS A CA 1
ATOM 823 C C . CYS A 1 107 ? -2.568 -4.159 -8.095 1.00 89.75 107 CYS A C 1
ATOM 825 O O . CYS A 1 107 ? -1.686 -3.593 -8.737 1.00 89.75 107 CYS A O 1
ATOM 827 N N . ASP A 1 108 ? -3.510 -3.497 -7.424 1.00 89.31 108 ASP A N 1
ATOM 828 C CA . ASP A 1 108 ? -3.555 -2.034 -7.351 1.00 89.31 108 ASP A CA 1
ATOM 829 C C . ASP A 1 108 ? -2.317 -1.475 -6.645 1.00 89.31 108 ASP A C 1
ATOM 831 O O . ASP A 1 108 ? -1.756 -0.461 -7.055 1.00 89.31 108 ASP A O 1
ATOM 835 N N . VAL A 1 109 ? -1.862 -2.180 -5.607 1.00 89.50 109 VAL A N 1
ATOM 836 C CA . VAL A 1 109 ? -0.614 -1.901 -4.904 1.00 89.50 109 VAL A CA 1
ATOM 837 C C . VAL A 1 109 ? 0.314 -3.098 -5.072 1.00 89.50 109 VAL A C 1
ATOM 839 O O . VAL A 1 109 ? 0.211 -4.101 -4.359 1.00 89.50 109 VAL A O 1
ATOM 842 N N . MET A 1 110 ? 1.225 -2.988 -6.043 1.00 91.19 110 MET A N 1
ATOM 843 C CA . MET A 1 110 ? 2.254 -3.995 -6.289 1.00 91.19 110 MET A CA 1
ATOM 844 C C . MET A 1 110 ? 3.441 -3.792 -5.344 1.00 91.19 110 MET A C 1
ATOM 846 O O . MET A 1 110 ? 4.153 -2.788 -5.414 1.00 91.19 110 MET A O 1
ATOM 850 N N . ILE A 1 111 ? 3.705 -4.791 -4.506 1.00 89.19 111 ILE A N 1
ATOM 851 C CA . ILE A 1 111 ? 4.871 -4.837 -3.626 1.00 89.19 111 ILE A CA 1
ATOM 852 C C . ILE A 1 111 ? 5.711 -6.049 -4.020 1.00 89.19 111 ILE A C 1
ATOM 854 O O . ILE A 1 111 ? 5.382 -7.193 -3.708 1.00 89.19 111 ILE A O 1
ATOM 858 N N . ALA A 1 112 ? 6.807 -5.792 -4.735 1.00 88.44 112 ALA A N 1
ATOM 859 C CA . ALA A 1 112 ? 7.731 -6.822 -5.195 1.00 88.44 112 ALA A CA 1
ATOM 860 C C . ALA A 1 112 ? 8.574 -7.368 -4.026 1.00 88.44 112 ALA A C 1
ATOM 862 O O . ALA A 1 112 ? 9.702 -6.933 -3.809 1.00 88.44 112 ALA A O 1
ATOM 863 N N . ASN A 1 113 ? 8.001 -8.289 -3.248 1.00 88.38 113 ASN A N 1
ATOM 864 C CA . ASN A 1 113 ? 8.682 -9.016 -2.175 1.00 88.38 113 ASN A CA 1
ATOM 865 C C . ASN A 1 113 ? 8.182 -10.468 -2.115 1.00 88.38 113 ASN A C 1
ATOM 867 O O . ASN A 1 113 ? 6.976 -10.707 -2.094 1.00 88.38 113 ASN A O 1
ATOM 871 N N . ASP A 1 114 ? 9.095 -11.435 -2.073 1.00 91.81 114 ASP A N 1
ATOM 872 C CA . ASP A 1 114 ? 8.782 -12.867 -2.089 1.00 91.81 114 ASP A CA 1
ATOM 873 C C . ASP A 1 114 ? 7.993 -13.352 -0.867 1.00 91.81 114 ASP A C 1
ATOM 875 O O . ASP A 1 114 ? 7.253 -14.335 -0.976 1.00 91.81 114 ASP A O 1
ATOM 879 N N . SER A 1 115 ? 8.066 -12.646 0.267 1.00 91.31 115 SER A N 1
ATOM 880 C CA . SER A 1 115 ? 7.211 -12.927 1.428 1.00 91.31 115 SER A CA 1
ATOM 881 C C . SER A 1 115 ? 5.750 -12.503 1.229 1.00 91.31 115 SER A C 1
ATOM 883 O O . SER A 1 115 ? 4.880 -12.850 2.031 1.00 91.31 115 SER A O 1
ATOM 885 N N . ILE A 1 116 ? 5.442 -11.811 0.126 1.00 94.25 116 ILE A N 1
ATOM 886 C CA . ILE A 1 116 ? 4.097 -11.375 -0.235 1.00 94.25 116 ILE A CA 1
ATOM 887 C C . ILE A 1 116 ? 3.503 -12.316 -1.293 1.00 94.25 116 ILE A C 1
ATOM 889 O O . ILE A 1 116 ? 4.080 -12.603 -2.349 1.00 94.25 116 ILE A O 1
ATOM 893 N N . SER A 1 117 ? 2.293 -12.802 -1.005 1.00 94.06 117 SER A N 1
ATOM 894 C CA . SER A 1 117 ? 1.504 -13.610 -1.932 1.00 94.06 117 SER A CA 1
ATOM 895 C C . SER A 1 117 ? 1.093 -12.808 -3.169 1.00 94.06 117 SER A C 1
ATOM 897 O O . SER A 1 117 ? 1.025 -11.582 -3.163 1.00 94.06 117 SER A O 1
ATOM 899 N N . ARG A 1 118 ? 0.801 -13.525 -4.254 1.00 94.56 118 ARG A N 1
ATOM 900 C CA . ARG A 1 118 ? 0.404 -12.949 -5.547 1.00 94.56 118 ARG A CA 1
ATOM 901 C C . ARG A 1 118 ? -0.728 -11.926 -5.412 1.00 94.56 118 ARG A C 1
ATOM 903 O O . ARG A 1 118 ? -0.547 -10.781 -5.804 1.00 94.56 118 ARG A O 1
ATOM 910 N N . ARG A 1 119 ? -1.812 -12.334 -4.750 1.00 95.69 119 ARG A N 1
ATOM 911 C CA . ARG A 1 119 ? -2.850 -11.482 -4.161 1.00 95.69 119 ARG A CA 1
ATOM 912 C C . ARG A 1 119 ? -2.840 -11.785 -2.668 1.00 95.69 119 ARG A C 1
ATOM 914 O O . ARG A 1 119 ? -3.073 -12.932 -2.301 1.00 95.69 119 ARG A O 1
ATOM 921 N N . HIS A 1 120 ? -2.445 -10.827 -1.841 1.00 95.44 120 HIS A N 1
ATOM 922 C CA . HIS A 1 120 ? -2.173 -11.077 -0.426 1.00 95.44 120 HIS A CA 1
ATOM 923 C C . HIS A 1 120 ? -3.325 -10.611 0.451 1.00 95.44 120 HIS A C 1
ATOM 925 O O . HIS A 1 120 ? -3.885 -11.401 1.202 1.00 95.44 120 HIS A O 1
ATOM 931 N N . ALA A 1 121 ? -3.686 -9.343 0.317 1.00 96.62 121 ALA A N 1
ATOM 932 C CA . ALA A 1 121 ? -4.748 -8.722 1.080 1.00 96.62 121 ALA A CA 1
ATOM 933 C C . ALA A 1 121 ? -5.523 -7.766 0.178 1.00 96.62 121 ALA A C 1
ATOM 935 O O . ALA A 1 121 ? -5.033 -7.331 -0.866 1.00 96.62 121 ALA A O 1
ATOM 936 N N . GLU A 1 122 ? -6.730 -7.429 0.586 1.00 96.06 122 GLU A N 1
ATOM 937 C CA . GLU A 1 122 ? -7.502 -6.345 0.009 1.00 96.06 122 GLU A CA 1
ATOM 938 C C . GLU A 1 122 ? -7.892 -5.359 1.098 1.00 96.06 122 GLU A C 1
ATOM 940 O O . GLU A 1 122 ? -8.131 -5.733 2.245 1.00 96.06 122 GLU A O 1
ATOM 945 N N . ILE A 1 123 ? -7.946 -4.090 0.724 1.00 95.25 123 ILE A N 1
ATOM 946 C CA . ILE A 1 123 ? -8.533 -3.041 1.538 1.00 95.25 123 ILE A CA 1
ATOM 947 C C . ILE A 1 123 ? -9.839 -2.634 0.876 1.00 95.25 123 ILE A C 1
ATOM 949 O O . ILE A 1 123 ? -9.861 -2.264 -0.298 1.00 95.25 123 ILE A O 1
ATOM 953 N N . VAL A 1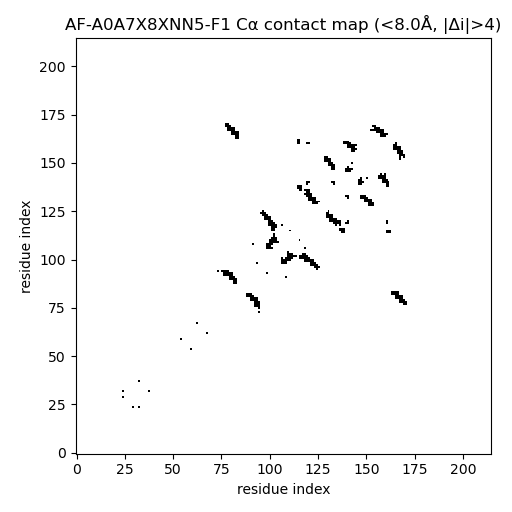 124 ? -10.921 -2.732 1.636 1.00 92.00 124 VAL A N 1
ATOM 954 C CA . VAL A 1 124 ? -12.284 -2.451 1.202 1.00 92.00 124 VAL A CA 1
ATOM 955 C C . VAL A 1 124 ? -12.786 -1.221 1.937 1.00 92.00 124 VAL A C 1
ATOM 957 O O . VAL A 1 124 ? -12.678 -1.116 3.159 1.00 92.00 124 VAL A O 1
ATOM 960 N N . ARG A 1 125 ? -13.352 -0.285 1.189 1.00 85.62 125 ARG A N 1
ATOM 961 C CA . ARG A 1 125 ? -14.016 0.888 1.734 1.00 85.62 125 ARG A CA 1
ATOM 962 C C . ARG A 1 125 ? -15.408 0.500 2.224 1.00 85.62 125 ARG A C 1
ATOM 964 O O . ARG A 1 125 ? -16.205 -0.062 1.477 1.00 85.62 125 ARG A O 1
ATOM 971 N N . LEU A 1 126 ? -15.696 0.810 3.482 1.00 84.06 126 LEU A N 1
ATOM 972 C CA . LEU A 1 126 ? -17.020 0.658 4.081 1.00 84.06 126 LEU A CA 1
ATOM 973 C C . LEU A 1 126 ? -17.761 2.003 4.069 1.00 84.06 126 LEU A C 1
ATOM 975 O O . LEU A 1 126 ? -17.185 3.042 3.739 1.00 84.06 126 LEU A O 1
ATOM 979 N N . ALA A 1 127 ? -19.042 1.991 4.453 1.00 77.06 127 ALA A N 1
ATOM 980 C CA . ALA A 1 127 ? -19.829 3.217 4.608 1.00 77.06 127 ALA A CA 1
ATOM 981 C C . ALA A 1 127 ? -19.156 4.210 5.576 1.00 77.06 127 ALA A C 1
ATOM 983 O O . ALA A 1 127 ? -19.090 5.402 5.285 1.00 77.06 127 ALA A O 1
ATOM 984 N N . GLU A 1 128 ? -18.592 3.696 6.673 1.00 74.62 128 GLU A N 1
ATOM 985 C CA . GLU A 1 128 ? -17.930 4.480 7.720 1.00 74.62 128 GLU A CA 1
ATOM 986 C C . GLU A 1 128 ? -16.549 3.911 8.072 1.00 74.62 128 GLU A C 1
ATOM 988 O O . GLU A 1 128 ? -16.271 3.551 9.212 1.00 74.62 128 GLU A O 1
ATOM 993 N N . GLY A 1 129 ? -15.664 3.797 7.079 1.00 83.69 129 GLY A N 1
ATOM 994 C CA . GLY A 1 129 ? -14.260 3.464 7.323 1.00 83.69 129 GLY A CA 1
ATOM 995 C C . GLY A 1 129 ? -13.678 2.491 6.313 1.00 83.69 129 GLY A C 1
ATOM 996 O O . GLY A 1 129 ? -14.054 2.484 5.139 1.00 83.69 129 GLY A O 1
ATOM 997 N N . TRP A 1 130 ? -12.733 1.683 6.783 1.00 89.88 130 TRP A N 1
ATOM 998 C CA . TRP A 1 130 ? -11.922 0.798 5.957 1.00 89.88 130 TRP A CA 1
ATOM 999 C C . TRP A 1 130 ? -11.776 -0.562 6.616 1.00 89.88 130 TRP A C 1
ATOM 1001 O O . TRP A 1 130 ? -11.594 -0.655 7.823 1.00 89.88 130 TRP A O 1
ATOM 1011 N N . LEU A 1 131 ? -11.831 -1.615 5.814 1.00 92.25 131 LEU A N 1
ATOM 1012 C CA . LEU A 1 131 ? -11.614 -2.990 6.234 1.00 92.25 131 LEU A CA 1
ATOM 1013 C C . LEU A 1 131 ? -10.393 -3.528 5.498 1.00 92.25 131 LEU A C 1
ATOM 1015 O O . LEU A 1 131 ? -10.341 -3.443 4.275 1.00 92.25 131 LEU A O 1
ATOM 1019 N N . VAL A 1 132 ? -9.442 -4.121 6.208 1.00 95.69 132 VAL A N 1
ATOM 1020 C CA . VAL A 1 132 ? -8.441 -4.997 5.593 1.00 95.69 132 VAL A CA 1
ATOM 1021 C C . VAL A 1 132 ? -8.924 -6.439 5.672 1.00 95.69 132 VAL A C 1
ATOM 1023 O O . VAL A 1 132 ? -9.399 -6.878 6.718 1.00 95.69 132 VAL A O 1
ATOM 1026 N N . ARG A 1 133 ? -8.798 -7.178 4.570 1.00 96.56 133 ARG A N 1
ATOM 1027 C CA . ARG A 1 133 ? -9.101 -8.606 4.479 1.00 96.56 133 ARG A CA 1
ATOM 1028 C C . ARG A 1 133 ? -7.918 -9.360 3.888 1.00 96.56 133 ARG A C 1
ATOM 1030 O O . ARG A 1 133 ? -7.405 -8.995 2.833 1.00 96.56 133 ARG A O 1
ATOM 1037 N N . ASP A 1 134 ? -7.518 -10.445 4.534 1.00 96.75 134 ASP A N 1
ATOM 1038 C CA . ASP A 1 134 ? -6.536 -11.385 4.000 1.00 96.75 134 ASP A CA 1
ATOM 1039 C C . ASP A 1 134 ? -7.179 -12.288 2.931 1.00 96.75 134 ASP A C 1
ATOM 1041 O O . ASP A 1 134 ? -8.279 -12.809 3.117 1.00 96.75 134 ASP A O 1
ATOM 1045 N N . LEU A 1 135 ? -6.495 -12.491 1.802 1.00 95.31 135 LEU A N 1
ATOM 1046 C CA . LEU A 1 135 ? -6.989 -13.274 0.660 1.00 95.31 135 LEU A CA 1
ATOM 1047 C C . LEU A 1 135 ? -6.477 -14.726 0.657 1.00 95.31 135 LEU A C 1
ATOM 1049 O O . LEU A 1 135 ? -6.337 -15.338 -0.404 1.00 95.31 135 LEU A O 1
ATOM 1053 N N . GLY A 1 136 ? -6.177 -15.283 1.833 1.00 92.62 136 GLY A N 1
ATOM 1054 C CA . GLY A 1 136 ? -5.581 -16.612 1.971 1.00 92.62 136 GLY A CA 1
ATOM 1055 C C . GLY A 1 136 ? -4.078 -16.577 1.715 1.00 92.62 136 GLY A C 1
ATOM 1056 O O . GLY A 1 136 ? -3.532 -17.420 0.999 1.00 92.62 136 GLY A O 1
ATOM 1057 N N . SER A 1 137 ? -3.408 -15.558 2.246 1.00 94.06 137 SER A N 1
ATOM 1058 C CA . SER A 1 137 ? -1.983 -15.364 2.029 1.00 94.06 137 SER A CA 1
ATOM 1059 C C . SER A 1 137 ? -1.138 -16.422 2.748 1.00 94.06 137 SER A C 1
ATOM 1061 O O . SER A 1 137 ? -1.498 -16.947 3.803 1.00 94.06 137 SER A O 1
ATOM 1063 N N . ARG A 1 138 ? 0.041 -16.722 2.188 1.00 94.06 138 ARG A N 1
ATOM 1064 C CA . ARG A 1 138 ? 0.967 -17.716 2.755 1.00 94.06 138 ARG A CA 1
ATOM 1065 C C . ARG A 1 138 ? 1.467 -17.343 4.155 1.00 94.06 138 ARG A C 1
ATOM 1067 O O . ARG A 1 138 ? 1.545 -18.213 5.014 1.00 94.06 138 ARG A O 1
ATOM 1074 N N . ASN 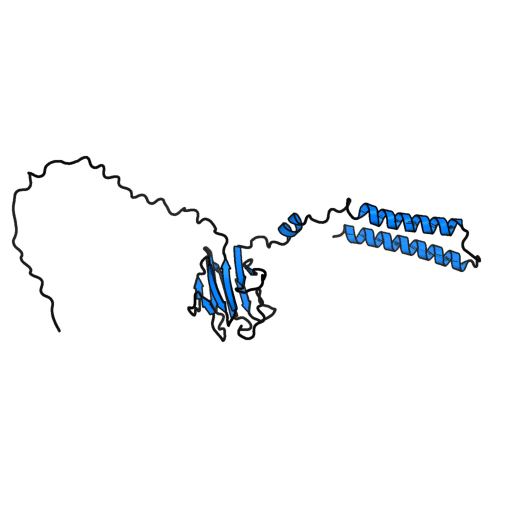A 1 139 ? 1.824 -16.076 4.361 1.00 93.75 139 ASN A N 1
ATOM 1075 C CA . ASN A 1 139 ? 2.427 -15.605 5.612 1.00 93.75 139 ASN A CA 1
ATOM 1076 C C . ASN A 1 139 ? 1.401 -14.951 6.555 1.00 93.75 139 ASN A C 1
ATOM 1078 O O . ASN A 1 139 ? 1.692 -14.764 7.732 1.00 93.75 139 ASN A O 1
ATOM 1082 N N . GLY A 1 140 ? 0.180 -14.686 6.079 1.00 93.69 140 GLY A N 1
ATOM 1083 C CA . GLY A 1 140 ? -0.849 -13.967 6.821 1.00 93.69 140 GLY A CA 1
ATOM 1084 C C . GLY A 1 140 ? -0.688 -12.450 6.756 1.00 93.69 140 GLY A C 1
ATOM 1085 O O . GLY A 1 140 ? 0.405 -11.924 6.540 1.00 93.69 140 GLY A O 1
ATOM 1086 N N . THR A 1 141 ? -1.801 -11.771 7.018 1.00 96.00 141 THR A N 1
ATOM 1087 C CA . THR A 1 141 ? -1.862 -10.330 7.261 1.00 96.00 141 THR A CA 1
ATOM 1088 C C . THR A 1 141 ? -1.937 -10.076 8.764 1.00 96.00 141 THR A C 1
ATOM 1090 O O . THR A 1 141 ? -2.670 -10.765 9.480 1.00 96.00 141 THR A O 1
ATOM 1093 N N . PHE A 1 142 ? -1.190 -9.089 9.251 1.00 96.50 142 PHE A N 1
ATOM 1094 C CA . PHE A 1 142 ? -1.200 -8.680 10.651 1.00 96.50 142 PHE A CA 1
ATOM 1095 C C . PHE A 1 142 ? -1.550 -7.201 10.765 1.00 96.50 142 PHE A C 1
ATOM 1097 O O . PHE A 1 142 ? -1.125 -6.401 9.937 1.00 96.50 142 PHE A O 1
ATOM 1104 N N . VAL A 1 143 ? -2.287 -6.832 11.806 1.00 96.19 143 VAL A N 1
ATOM 1105 C CA . VAL A 1 143 ? -2.536 -5.437 12.177 1.00 96.19 143 VAL A CA 1
ATOM 1106 C C . VAL A 1 143 ? -2.091 -5.248 13.619 1.00 96.19 143 VAL A C 1
ATOM 1108 O O . VAL A 1 143 ? -2.467 -6.030 14.491 1.00 96.19 143 VAL A O 1
ATOM 1111 N N . ASN A 1 144 ? -1.223 -4.266 13.864 1.00 94.62 144 ASN A N 1
ATOM 1112 C CA . ASN A 1 144 ? -0.629 -3.982 15.173 1.00 94.62 144 ASN A CA 1
ATOM 1113 C C . ASN A 1 144 ? -0.021 -5.235 15.845 1.00 94.62 144 ASN A C 1
ATOM 1115 O O . ASN A 1 144 ? -0.108 -5.428 17.055 1.00 94.62 144 ASN A O 1
ATOM 1119 N N . GLY A 1 145 ? 0.581 -6.118 15.036 1.00 93.81 145 GLY A N 1
ATOM 1120 C CA . GLY A 1 145 ? 1.210 -7.367 15.483 1.00 93.81 145 GLY A CA 1
ATOM 1121 C C . GLY A 1 145 ? 0.261 -8.557 15.672 1.00 93.81 145 GLY A C 1
ATOM 1122 O O . GLY A 1 145 ? 0.729 -9.663 15.939 1.00 93.81 145 GLY A O 1
ATOM 1123 N N . GLN A 1 146 ? -1.052 -8.384 15.500 1.00 95.88 146 GLN A N 1
ATOM 1124 C CA . GLN A 1 146 ? -2.034 -9.466 15.596 1.00 95.88 146 GLN A CA 1
ATOM 1125 C C . GLN A 1 146 ? -2.418 -9.982 14.211 1.00 95.88 146 GLN A C 1
ATOM 1127 O O . GLN A 1 146 ? -2.733 -9.194 13.324 1.00 95.88 146 GLN A O 1
ATOM 1132 N N . ARG A 1 147 ? -2.410 -11.306 14.010 1.00 95.94 147 ARG A N 1
ATOM 1133 C CA . ARG A 1 147 ? -2.826 -11.919 12.738 1.00 95.94 147 ARG A CA 1
ATOM 1134 C C . ARG A 1 147 ? -4.337 -11.786 12.571 1.00 95.94 147 ARG A C 1
ATOM 1136 O O . ARG A 1 147 ? -5.079 -12.194 13.461 1.00 95.94 147 ARG A O 1
ATOM 1143 N N . VAL A 1 148 ? -4.783 -11.282 11.426 1.00 95.19 148 VAL A N 1
ATOM 1144 C CA . VAL A 1 148 ? -6.202 -11.020 11.151 1.00 95.19 148 VAL A CA 1
ATOM 1145 C C . VAL A 1 148 ? -6.631 -11.642 9.827 1.00 95.19 148 VAL A C 1
ATOM 1147 O O . VAL A 1 148 ? -5.856 -11.702 8.874 1.00 95.19 148 VAL A O 1
ATOM 1150 N N . GLN A 1 149 ? -7.881 -12.107 9.770 1.00 94.69 149 GLN A N 1
ATOM 1151 C CA . GLN A 1 149 ? -8.533 -12.464 8.506 1.00 94.69 149 GLN A CA 1
ATOM 1152 C C . GLN A 1 149 ? -9.296 -11.266 7.937 1.00 94.69 149 GLN A C 1
ATOM 1154 O O . GLN A 1 149 ? -9.235 -11.011 6.739 1.00 94.69 149 GLN A O 1
ATOM 1159 N N . GLU A 1 150 ? -9.982 -10.530 8.810 1.00 94.19 150 GLU A N 1
ATOM 1160 C CA . GLU A 1 150 ? -10.662 -9.269 8.538 1.00 94.19 150 GLU A CA 1
ATOM 1161 C C . GLU A 1 150 ? -10.448 -8.335 9.732 1.00 94.19 150 GLU A C 1
ATOM 1163 O O . GLU A 1 150 ? -10.452 -8.795 10.877 1.00 94.19 150 GLU A O 1
ATOM 1168 N N . TYR A 1 151 ? -10.245 -7.042 9.484 1.00 94.75 151 TYR A N 1
ATOM 1169 C CA . TYR A 1 151 ? -10.056 -6.048 10.539 1.00 94.75 151 TYR A CA 1
ATOM 1170 C C . TYR A 1 151 ? -10.445 -4.645 10.064 1.00 94.75 151 TYR A C 1
ATOM 1172 O O . TYR A 1 151 ? -10.083 -4.241 8.958 1.00 94.75 151 TYR A O 1
ATOM 1180 N N . VAL A 1 152 ? -11.179 -3.897 10.893 1.00 93.38 152 VAL A N 1
ATOM 1181 C CA . VAL A 1 152 ? -11.569 -2.509 10.599 1.00 93.38 152 VAL A CA 1
ATOM 1182 C C . VAL A 1 152 ? -10.419 -1.576 10.965 1.00 93.38 152 VAL A C 1
ATOM 1184 O O . VAL A 1 152 ? -10.091 -1.435 12.139 1.00 93.38 152 VAL A O 1
ATOM 1187 N N . LEU A 1 153 ? -9.819 -0.949 9.956 1.00 92.19 153 LEU A N 1
ATOM 1188 C CA . LEU A 1 153 ? -8.651 -0.086 10.093 1.00 92.19 153 LEU A CA 1
ATOM 1189 C C . LEU A 1 153 ? -9.000 1.249 10.754 1.00 92.19 153 LEU A C 1
ATOM 1191 O O . LEU A 1 153 ? -9.993 1.896 10.410 1.00 92.19 153 LEU A O 1
ATOM 1195 N N . GLN A 1 154 ? -8.119 1.681 11.648 1.00 90.88 154 GLN A N 1
ATOM 1196 C CA . GLN A 1 154 ? -8.116 2.987 12.288 1.00 90.88 154 GLN A CA 1
ATOM 1197 C C . GLN A 1 154 ? -6.882 3.786 11.876 1.00 90.88 154 GLN A C 1
ATOM 1199 O O . GLN A 1 154 ? -5.865 3.239 11.451 1.00 90.88 154 GLN A O 1
ATOM 1204 N N . GLU A 1 155 ? -6.982 5.107 12.012 1.00 89.38 155 GLU A N 1
ATOM 1205 C CA . GLU A 1 155 ? -5.878 6.021 11.730 1.00 89.38 155 GLU A CA 1
ATOM 1206 C C . GLU A 1 155 ? -4.611 5.643 12.505 1.00 89.38 155 GLU A C 1
ATOM 1208 O O . GLU A 1 155 ? -4.635 5.546 13.731 1.00 89.38 155 GLU A O 1
ATOM 1213 N N . GLY A 1 156 ? -3.496 5.485 11.788 1.00 89.94 156 GLY A N 1
ATOM 1214 C CA . GLY A 1 156 ? -2.198 5.137 12.361 1.00 89.94 156 GLY A CA 1
ATOM 1215 C C . GLY A 1 156 ? -1.950 3.638 12.539 1.00 89.94 156 GLY A C 1
ATOM 1216 O O . GLY A 1 156 ? -0.854 3.273 12.968 1.00 89.94 156 GLY A O 1
ATOM 1217 N N . ASP A 1 157 ? -2.904 2.769 12.190 1.00 94.44 157 ASP A N 1
ATOM 1218 C CA . ASP A 1 157 ? -2.720 1.322 12.310 1.00 94.44 157 ASP A CA 1
ATOM 1219 C C . ASP A 1 157 ? -1.545 0.818 11.465 1.00 94.44 157 ASP A C 1
ATOM 1221 O O . ASP A 1 157 ? -1.361 1.196 10.302 1.00 94.44 157 ASP A O 1
ATOM 1225 N N . LEU A 1 158 ? -0.756 -0.083 12.055 1.00 95.00 158 LEU A N 1
ATOM 1226 C CA . LEU A 1 158 ? 0.363 -0.736 11.390 1.00 95.00 158 LEU A CA 1
ATOM 1227 C C . LEU A 1 158 ? -0.089 -2.066 10.788 1.00 95.00 158 LEU A C 1
ATOM 1229 O O . LEU A 1 158 ? -0.320 -3.037 11.503 1.00 95.00 158 LEU A O 1
ATOM 1233 N N . ILE A 1 159 ? -0.160 -2.123 9.466 1.00 95.56 159 ILE A N 1
ATOM 1234 C CA . ILE A 1 159 ? -0.471 -3.320 8.691 1.00 95.56 159 ILE A CA 1
ATOM 1235 C C . ILE A 1 159 ? 0.841 -3.987 8.267 1.00 95.56 159 ILE A C 1
ATOM 1237 O O . ILE A 1 159 ? 1.649 -3.394 7.554 1.00 95.56 159 ILE A O 1
ATOM 1241 N N . THR A 1 160 ? 1.044 -5.241 8.648 1.00 94.75 160 THR A N 1
ATOM 1242 C CA . THR A 1 160 ? 2.180 -6.058 8.211 1.00 94.75 160 THR A CA 1
ATOM 1243 C C . THR A 1 160 ? 1.702 -7.146 7.255 1.00 94.75 160 THR A C 1
ATOM 1245 O O . THR A 1 160 ? 0.812 -7.934 7.575 1.00 94.75 160 THR A O 1
ATOM 1248 N N . ILE A 1 161 ? 2.304 -7.191 6.069 1.00 92.62 161 ILE A N 1
ATOM 1249 C CA . ILE A 1 161 ? 2.009 -8.141 4.992 1.00 92.62 161 ILE A CA 1
ATOM 1250 C C . ILE A 1 161 ? 3.329 -8.801 4.595 1.00 92.62 161 ILE A C 1
ATOM 1252 O O . ILE A 1 161 ? 4.206 -8.158 4.011 1.00 92.62 161 ILE A O 1
ATOM 1256 N N . GLY A 1 162 ? 3.481 -10.091 4.904 1.00 89.62 162 GLY A N 1
ATOM 1257 C CA . GLY A 1 162 ? 4.792 -10.742 4.818 1.00 89.62 162 GLY A CA 1
ATOM 1258 C C . GLY A 1 162 ? 5.788 -10.035 5.742 1.00 89.62 162 GLY A C 1
ATOM 1259 O O . GLY A 1 162 ? 5.508 -9.886 6.926 1.00 89.62 162 GLY A O 1
ATOM 1260 N N . ASP A 1 163 ? 6.898 -9.543 5.189 1.00 89.50 163 ASP A N 1
ATOM 1261 C CA . ASP A 1 163 ? 7.910 -8.779 5.944 1.00 89.50 163 ASP A CA 1
ATOM 1262 C C . ASP A 1 163 ? 7.813 -7.261 5.712 1.00 89.50 163 ASP A C 1
ATOM 1264 O O . ASP A 1 163 ? 8.740 -6.509 6.020 1.00 89.50 163 ASP A O 1
ATOM 1268 N N . VAL A 1 164 ? 6.724 -6.794 5.094 1.00 91.19 164 VAL A N 1
ATOM 1269 C CA . VAL A 1 164 ? 6.531 -5.382 4.755 1.00 91.19 164 VAL A CA 1
ATOM 1270 C C . VAL A 1 164 ? 5.525 -4.752 5.700 1.00 91.19 164 VAL A C 1
ATOM 1272 O O . VAL A 1 164 ? 4.396 -5.216 5.825 1.00 91.19 164 VAL A O 1
ATOM 1275 N N . ASN A 1 165 ? 5.940 -3.645 6.306 1.00 93.12 165 ASN A N 1
ATOM 1276 C CA . ASN A 1 165 ? 5.130 -2.836 7.202 1.00 93.12 165 ASN A CA 1
ATOM 1277 C C . ASN A 1 165 ? 4.565 -1.622 6.453 1.00 93.12 165 ASN A C 1
ATOM 1279 O O . ASN A 1 165 ? 5.302 -0.906 5.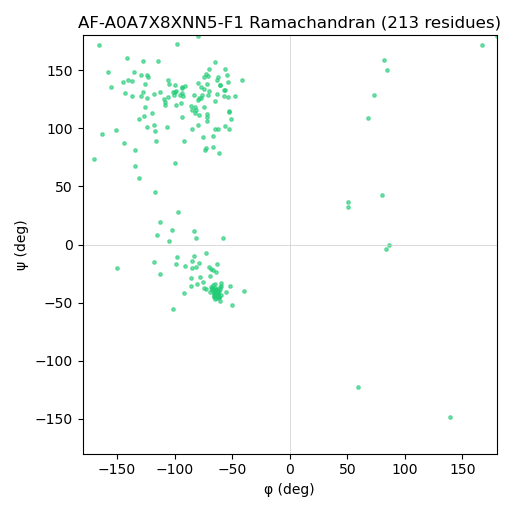769 1.00 93.12 165 ASN A O 1
ATOM 1283 N N . LEU A 1 166 ? 3.265 -1.389 6.596 1.00 92.75 166 LEU A N 1
ATOM 1284 C CA . LEU A 1 166 ? 2.502 -0.302 5.995 1.00 92.75 166 LEU A CA 1
ATOM 1285 C C . LEU A 1 166 ? 1.694 0.399 7.090 1.00 92.75 166 LEU A C 1
ATOM 1287 O O . LEU A 1 166 ? 0.947 -0.254 7.806 1.00 92.75 166 LEU A O 1
ATOM 1291 N N . THR A 1 167 ? 1.797 1.715 7.210 1.00 93.50 167 THR A N 1
ATOM 1292 C CA . THR A 1 167 ? 0.954 2.499 8.119 1.00 93.50 167 THR A CA 1
ATOM 1293 C C . THR A 1 167 ? -0.261 3.017 7.369 1.00 93.50 167 THR A C 1
ATOM 1295 O O . THR A 1 167 ? -0.121 3.581 6.279 1.00 93.50 167 THR A O 1
ATOM 1298 N N . PHE A 1 168 ? -1.444 2.816 7.938 1.00 92.62 168 PHE A N 1
ATOM 1299 C CA . PHE A 1 168 ? -2.690 3.342 7.405 1.00 92.62 168 PHE A CA 1
ATOM 1300 C C . PHE A 1 168 ? -2.897 4.795 7.838 1.00 92.62 168 PHE A C 1
ATOM 1302 O O . PHE A 1 168 ? -2.822 5.113 9.022 1.00 92.62 168 PHE A O 1
ATOM 1309 N N . GLU A 1 169 ? -3.177 5.665 6.870 1.00 90.31 169 GLU A N 1
ATOM 1310 C CA . GLU A 1 169 ? -3.504 7.070 7.100 1.00 90.31 169 GLU A CA 1
ATOM 1311 C C . GLU A 1 169 ? -4.775 7.462 6.342 1.00 90.31 169 GLU A C 1
ATOM 1313 O O . GLU A 1 169 ? -4.770 7.618 5.124 1.00 90.31 169 GLU A O 1
ATOM 1318 N N . ALA A 1 170 ? -5.877 7.663 7.042 1.00 83.88 170 ALA A N 1
ATOM 1319 C CA . ALA A 1 170 ? -7.049 8.368 6.574 1.00 83.88 170 ALA A CA 1
ATOM 1320 C C . ALA A 1 170 ? -6.946 9.869 6.926 1.00 83.88 170 ALA A C 1
ATOM 1322 O O . ALA A 1 170 ? -6.636 10.241 8.060 1.00 83.88 170 ALA A O 1
ATOM 1323 N N . PRO A 1 171 ? -7.291 10.781 5.997 1.00 70.69 171 PRO A N 1
ATOM 1324 C CA . PRO A 1 171 ? -7.547 12.156 6.373 1.00 70.69 171 PRO A CA 1
ATOM 1325 C C . PRO A 1 171 ? -8.654 12.127 7.424 1.00 70.69 171 PRO A C 1
ATOM 1327 O O . PRO A 1 171 ? -9.700 11.507 7.207 1.00 70.69 171 PRO A O 1
ATOM 1330 N N . ARG A 1 172 ? -8.415 12.782 8.566 1.00 55.22 172 ARG A N 1
ATOM 1331 C CA . ARG A 1 172 ? -9.434 12.983 9.595 1.00 55.22 172 ARG A CA 1
ATOM 1332 C C . ARG A 1 172 ? -10.638 13.609 8.911 1.00 55.22 172 ARG A C 1
ATOM 1334 O O . ARG A 1 172 ? -10.655 14.808 8.651 1.00 55.22 172 ARG A O 1
ATOM 1341 N N . THR A 1 173 ? -11.633 12.796 8.592 1.00 47.62 173 THR A N 1
ATOM 1342 C CA . THR A 1 173 ? -12.960 13.331 8.357 1.00 47.62 173 THR A CA 1
ATOM 1343 C C . THR A 1 173 ? -13.384 13.712 9.763 1.00 47.62 173 THR A C 1
ATOM 1345 O O . THR A 1 173 ? -13.445 12.806 10.599 1.00 47.62 173 THR A O 1
ATOM 1348 N N . PRO A 1 174 ? -13.539 15.005 10.108 1.00 41.34 174 PRO A N 1
ATOM 1349 C CA . PRO A 1 174 ? -14.165 15.328 11.372 1.00 41.34 174 PRO A CA 1
ATOM 1350 C C . PRO A 1 174 ? -15.475 14.559 11.344 1.00 41.34 174 PRO A C 1
ATOM 1352 O O . PRO A 1 174 ? -16.303 14.776 10.459 1.00 41.34 174 PRO A O 1
ATOM 1355 N N . VAL A 1 175 ? -15.604 13.581 12.238 1.00 42.94 175 VAL A N 1
ATOM 1356 C CA . VAL A 1 175 ? -16.903 13.027 12.560 1.00 42.94 175 VAL A CA 1
ATOM 1357 C C . VAL A 1 175 ? -17.664 14.263 12.991 1.00 42.94 175 VAL A C 1
ATOM 1359 O O . VAL A 1 175 ? -17.383 14.823 14.052 1.00 42.94 175 VAL A O 1
ATOM 1362 N N . SER A 1 176 ? -18.516 14.788 12.107 1.00 39.44 176 SER A N 1
ATOM 1363 C CA . SER A 1 176 ? -19.554 15.704 12.527 1.00 39.44 176 SER A CA 1
ATOM 1364 C C . SER A 1 176 ? -20.215 14.962 13.666 1.00 39.44 176 SER A C 1
ATOM 1366 O O . SER A 1 176 ? -20.823 13.913 13.454 1.00 39.44 176 SER A O 1
ATOM 1368 N N . ALA A 1 177 ? -19.981 15.447 14.881 1.00 44.69 177 ALA A N 1
ATOM 1369 C CA . ALA A 1 177 ? -20.741 15.082 16.049 1.00 44.69 177 ALA A CA 1
ATOM 1370 C C . ALA A 1 177 ? -22.180 15.519 15.758 1.00 44.69 177 ALA A C 1
ATOM 1372 O O . ALA A 1 177 ? -22.633 16.595 16.120 1.00 44.69 177 ALA A O 1
ATOM 1373 N N . THR A 1 178 ? -22.861 14.701 14.975 1.00 43.59 178 THR A N 1
ATOM 1374 C CA . THR A 1 178 ? -24.302 14.632 14.830 1.00 43.59 178 THR A CA 1
ATOM 1375 C C . THR A 1 178 ? -24.689 13.234 15.304 1.00 43.59 178 THR A C 1
ATOM 1377 O O . THR A 1 178 ? -25.440 12.509 14.667 1.00 43.59 178 THR A O 1
ATOM 1380 N N . GLY A 1 179 ? -24.115 12.829 16.440 1.00 43.47 179 GLY A N 1
ATOM 1381 C CA . GLY A 1 179 ? -24.897 12.105 17.428 1.00 43.47 179 GLY A CA 1
ATOM 1382 C C . GLY A 1 179 ? -25.807 13.131 18.111 1.00 43.47 179 GLY A C 1
ATOM 1383 O O . GLY A 1 179 ? -25.386 14.284 18.253 1.00 43.47 179 GLY A O 1
ATOM 1384 N N . PRO A 1 180 ? -27.050 12.775 18.475 1.00 51.38 180 PRO A N 1
ATOM 1385 C CA . PRO A 1 180 ? -27.916 13.681 19.217 1.00 51.38 180 PRO A CA 1
ATOM 1386 C C . PRO A 1 180 ? -27.168 14.147 20.467 1.00 51.38 180 PRO A C 1
ATOM 1388 O O . PRO A 1 180 ? -26.441 13.361 21.078 1.00 51.38 180 PRO A O 1
ATOM 1391 N N . GLU A 1 181 ? -27.307 15.429 20.798 1.00 44.94 181 GLU A N 1
ATOM 1392 C CA . GLU A 1 181 ? -26.730 16.012 22.004 1.00 44.94 181 GLU A CA 1
ATOM 1393 C C . GLU A 1 181 ? -26.879 15.067 23.207 1.00 44.94 181 GLU A C 1
ATOM 1395 O O . GLU A 1 181 ? -27.936 14.443 23.361 1.00 44.94 181 GLU A O 1
ATOM 1400 N N . PRO A 1 182 ? -25.880 14.972 24.102 1.00 48.16 182 PRO A N 1
ATOM 1401 C CA . PRO A 1 182 ? -26.111 14.406 25.416 1.00 48.16 182 PRO A CA 1
ATOM 1402 C C . PRO A 1 182 ? -27.056 15.345 26.178 1.00 48.16 182 PRO A C 1
ATOM 1404 O O . PRO A 1 182 ? -26.634 16.189 26.964 1.00 48.16 182 PRO A O 1
ATOM 1407 N N . VAL A 1 183 ? -28.363 15.198 25.961 1.00 54.97 183 VAL A N 1
ATOM 1408 C CA . VAL A 1 183 ? -29.383 15.739 26.858 1.00 54.97 183 VAL A CA 1
ATOM 1409 C C . VAL A 1 183 ? -29.366 14.869 28.107 1.00 54.97 183 VAL A C 1
ATOM 1411 O O . VAL A 1 183 ? -30.109 13.899 28.221 1.00 54.97 183 VAL A O 1
ATOM 1414 N N . SER A 1 184 ? -28.446 15.163 29.023 1.00 51.94 184 SER A N 1
ATOM 1415 C CA . SER A 1 184 ? -28.546 14.829 30.448 1.00 51.94 184 SER A CA 1
ATOM 1416 C C . SER A 1 184 ? -27.445 15.536 31.230 1.00 51.94 184 SER A C 1
ATOM 1418 O O . SER A 1 184 ? -26.510 14.919 31.727 1.00 51.94 184 SER A O 1
ATOM 1420 N N . THR A 1 185 ? -27.616 16.843 31.407 1.00 39.66 185 THR A N 1
ATOM 1421 C CA . THR A 1 185 ? -27.231 17.471 32.670 1.00 39.66 185 THR A CA 1
ATOM 1422 C C . THR A 1 185 ? -28.515 17.998 33.287 1.00 39.66 185 THR A C 1
ATOM 1424 O O . THR A 1 185 ? -28.933 19.122 33.025 1.00 39.66 185 THR A O 1
ATOM 1427 N N . LEU A 1 186 ? -29.182 17.159 34.083 1.00 42.00 186 LEU A N 1
ATOM 1428 C CA . LEU A 1 186 ? -30.087 17.666 35.105 1.00 42.00 186 LEU A CA 1
ATOM 1429 C C . LEU A 1 186 ? -29.218 18.485 36.064 1.00 42.00 186 LEU A C 1
ATOM 1431 O O . LEU A 1 186 ? -28.503 17.930 36.896 1.00 42.00 186 LEU A O 1
ATOM 1435 N N . THR A 1 187 ? -29.222 19.805 35.907 1.00 42.94 187 THR A N 1
ATOM 1436 C CA . THR A 1 187 ? -28.702 20.719 36.920 1.00 42.94 187 THR A CA 1
ATOM 1437 C C . THR A 1 187 ? -29.620 20.608 38.131 1.00 42.94 187 THR A C 1
ATOM 1439 O O . THR A 1 187 ? -30.658 21.259 38.202 1.00 42.94 187 THR A O 1
ATOM 1442 N N . ILE A 1 188 ? -29.266 19.737 39.075 1.00 53.47 188 ILE A N 1
ATOM 1443 C CA . ILE A 1 188 ? -29.824 19.788 40.423 1.00 53.47 188 ILE A CA 1
ATOM 1444 C C . ILE A 1 188 ? -29.191 21.016 41.080 1.00 53.47 188 ILE A C 1
ATOM 1446 O O . ILE A 1 188 ? -27.998 21.026 41.382 1.00 53.47 188 ILE A O 1
ATOM 1450 N N . THR A 1 189 ? -29.974 22.079 41.237 1.00 52.47 189 THR A N 1
ATOM 1451 C CA . THR A 1 189 ? -29.591 23.264 42.009 1.00 52.47 189 THR A CA 1
ATOM 1452 C C . THR A 1 189 ? -29.440 22.857 43.482 1.00 52.47 189 THR A C 1
ATOM 1454 O O . THR A 1 189 ? -30.403 22.347 44.056 1.00 52.47 189 THR A O 1
ATOM 1457 N N . PRO A 1 190 ? -28.283 23.067 44.137 1.00 50.66 190 PRO A N 1
ATOM 1458 C CA . PRO A 1 190 ? -28.164 22.866 45.576 1.00 50.66 190 PRO A CA 1
ATOM 1459 C C . PRO A 1 190 ? -28.846 24.045 46.285 1.00 50.66 190 PRO A C 1
ATOM 1461 O O . PRO A 1 190 ? -28.243 25.101 46.467 1.00 50.66 190 PRO A O 1
ATOM 1464 N N . GLY A 1 191 ? -30.128 23.881 46.614 1.00 56.66 191 GLY A N 1
ATOM 1465 C CA . GLY A 1 191 ? -30.947 24.905 47.273 1.00 56.66 191 GLY A CA 1
ATOM 1466 C C . GLY A 1 191 ? -32.067 24.373 48.172 1.00 56.66 191 GLY A C 1
ATOM 1467 O O . GLY A 1 191 ? -32.463 25.077 49.093 1.00 56.66 191 GLY A O 1
ATOM 1468 N N . ASP A 1 192 ? -32.508 23.125 48.003 1.00 44.28 192 ASP A N 1
ATOM 1469 C CA . ASP A 1 192 ? -33.589 22.554 48.815 1.00 44.28 192 ASP A CA 1
ATOM 1470 C C . ASP A 1 192 ? -33.033 21.674 49.944 1.00 44.28 192 ASP A C 1
ATOM 1472 O O . ASP A 1 192 ? -33.140 20.449 49.946 1.00 44.28 192 ASP A O 1
ATOM 1476 N N . LEU A 1 193 ? -32.406 22.324 50.928 1.00 54.84 193 LEU A N 1
ATOM 1477 C CA . LEU A 1 193 ? -32.348 21.797 52.290 1.00 54.84 193 LEU A CA 1
ATOM 1478 C C . LEU A 1 193 ? -33.690 22.112 52.962 1.00 54.84 193 LEU A C 1
ATOM 1480 O O . LEU A 1 193 ? -33.912 23.240 53.398 1.00 54.84 193 LEU A O 1
ATOM 1484 N N . ALA A 1 194 ? -34.560 21.110 53.080 1.00 48.97 194 ALA A N 1
ATOM 1485 C CA . ALA A 1 194 ? -35.659 21.120 54.037 1.00 48.97 194 ALA A CA 1
ATOM 1486 C C . ALA A 1 194 ? -35.562 19.875 54.933 1.00 48.97 194 ALA A C 1
ATOM 1488 O O . ALA A 1 194 ? -35.930 18.776 54.537 1.00 48.97 194 ALA A O 1
ATOM 1489 N N . ASP A 1 195 ? -35.033 20.135 56.130 1.00 53.44 195 ASP A N 1
ATOM 1490 C CA . ASP A 1 195 ? -35.332 19.512 57.425 1.00 53.44 195 ASP A CA 1
ATOM 1491 C C . ASP A 1 195 ? -34.940 18.032 57.692 1.00 53.44 195 ASP A C 1
ATOM 1493 O O . ASP A 1 195 ? -35.581 17.108 57.192 1.00 53.44 195 ASP A O 1
ATOM 1497 N N . PRO A 1 196 ? -33.921 17.777 58.545 1.00 50.19 196 PRO A N 1
ATOM 1498 C CA . PRO A 1 196 ? -33.557 16.436 58.998 1.00 50.19 196 PRO A CA 1
ATOM 1499 C C . PRO A 1 196 ? -34.395 15.858 60.164 1.00 50.19 196 PRO A C 1
ATOM 1501 O O . PRO A 1 196 ? -34.073 14.753 60.595 1.00 50.19 196 PRO A O 1
ATOM 1504 N N . ASP A 1 197 ? -35.463 16.502 60.660 1.00 51.41 197 ASP A N 1
ATOM 1505 C CA . ASP A 1 197 ? -36.105 16.091 61.933 1.00 51.41 197 ASP A CA 1
ATOM 1506 C C . ASP A 1 197 ? -37.533 15.496 61.866 1.00 51.41 197 ASP A C 1
ATOM 1508 O O . ASP A 1 197 ? -38.213 15.387 62.888 1.00 51.41 197 ASP A O 1
ATOM 1512 N N . THR A 1 198 ? -38.017 15.007 60.717 1.00 49.47 198 THR A N 1
ATOM 1513 C CA . THR A 1 198 ? -39.359 14.373 60.650 1.00 49.47 198 THR A CA 1
ATOM 1514 C C . THR A 1 198 ? -39.416 13.051 59.878 1.00 49.47 198 THR A C 1
ATOM 1516 O O . THR A 1 198 ? -40.097 12.917 58.868 1.00 49.47 198 THR A O 1
ATOM 1519 N N . ALA A 1 199 ? -38.780 12.003 60.409 1.00 39.91 199 ALA A N 1
ATOM 1520 C CA . ALA A 1 199 ? -39.145 10.624 60.066 1.00 39.91 199 ALA A CA 1
ATOM 1521 C C . ALA A 1 199 ? -39.007 9.700 61.284 1.00 39.91 199 ALA A C 1
ATOM 1523 O O . ALA A 1 199 ? -37.978 9.071 61.521 1.00 39.91 199 ALA A O 1
ATOM 1524 N N . VAL A 1 200 ? -40.079 9.628 62.073 1.00 40.75 200 VAL A N 1
ATOM 1525 C CA . VAL A 1 200 ? -40.254 8.650 63.151 1.00 40.75 200 VAL A CA 1
ATOM 1526 C C . VAL A 1 200 ? -41.256 7.579 62.692 1.00 40.75 200 VAL A C 1
ATOM 1528 O O . VAL A 1 200 ? -42.315 7.933 62.175 1.00 40.75 200 VAL A O 1
ATOM 1531 N N . TRP A 1 201 ? -40.931 6.310 63.009 1.00 39.75 201 TRP A N 1
ATOM 1532 C CA . TRP A 1 201 ? -41.740 5.061 62.998 1.00 39.75 201 TRP A CA 1
ATOM 1533 C C . TRP A 1 201 ? -41.863 4.301 61.660 1.00 39.75 201 TRP A C 1
ATOM 1535 O O . TRP A 1 201 ? -41.868 4.913 60.607 1.00 39.75 201 TRP A O 1
ATOM 1545 N N . LYS A 1 202 ? -42.016 2.965 61.584 1.00 37.41 202 LYS A N 1
ATOM 1546 C CA . LYS A 1 202 ? -42.069 1.807 62.517 1.00 37.41 202 LYS A CA 1
ATOM 1547 C C . LYS A 1 202 ? -41.713 0.562 61.679 1.00 37.41 202 LYS A C 1
ATOM 1549 O O . LYS A 1 202 ? -42.018 0.541 60.495 1.00 37.41 202 LYS A O 1
ATOM 1554 N N . GLY A 1 203 ? -41.080 -0.443 62.282 1.00 36.19 203 GLY A N 1
ATOM 1555 C CA . GLY A 1 203 ? -40.463 -1.557 61.556 1.00 36.19 203 GLY A CA 1
ATOM 1556 C C . GLY A 1 203 ? -41.373 -2.678 61.063 1.00 36.19 203 GLY A C 1
ATOM 1557 O O . GLY A 1 203 ? -42.556 -2.731 61.379 1.00 36.19 203 GLY A O 1
ATOM 1558 N N . ASP A 1 204 ? -40.733 -3.640 60.409 1.00 43.53 204 ASP A N 1
ATOM 1559 C CA . ASP A 1 204 ? -41.055 -5.058 60.456 1.00 43.53 204 ASP A CA 1
ATOM 1560 C C . ASP A 1 204 ? -39.754 -5.881 60.384 1.00 43.53 204 ASP A C 1
ATOM 1562 O O . ASP A 1 204 ? -38.754 -5.51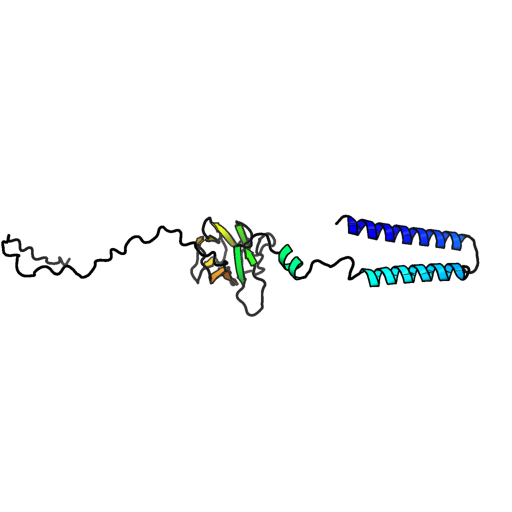8 59.767 1.00 43.53 204 ASP A O 1
ATOM 1566 N N . GLY A 1 205 ? -39.709 -6.943 61.183 1.00 51.69 205 GLY A N 1
ATOM 1567 C CA . GLY A 1 205 ? -38.531 -7.777 61.338 1.00 51.69 205 GLY A CA 1
ATOM 1568 C C . GLY A 1 205 ? -38.395 -8.753 60.180 1.00 51.69 205 GLY A C 1
ATOM 1569 O O . GLY A 1 205 ? -39.266 -9.590 59.970 1.00 51.69 205 GLY A O 1
ATOM 1570 N N . SER A 1 206 ? -37.255 -8.722 59.498 1.00 45.75 206 SER A N 1
ATOM 1571 C CA . SER A 1 206 ? -36.734 -9.891 58.790 1.00 45.75 206 SER A CA 1
ATOM 1572 C C . SER A 1 206 ? -35.206 -9.832 58.739 1.00 45.75 206 SER A C 1
ATOM 1574 O O . SER A 1 206 ? -34.586 -9.125 57.953 1.00 45.75 206 SER A O 1
ATOM 1576 N N . THR A 1 207 ? -34.573 -10.567 59.652 1.00 45.88 207 THR A N 1
ATOM 1577 C CA . THR A 1 207 ? -33.140 -10.859 59.606 1.00 45.88 207 THR A CA 1
ATOM 1578 C C . THR A 1 207 ? -32.920 -12.071 58.708 1.00 45.88 207 THR A C 1
ATOM 1580 O O . THR A 1 207 ? -33.063 -13.201 59.172 1.00 45.88 207 THR A O 1
ATOM 1583 N N . GLU A 1 208 ? -32.523 -11.865 57.455 1.00 43.72 208 GLU A N 1
ATOM 1584 C CA . GLU A 1 208 ? -31.859 -12.917 56.681 1.00 43.72 208 GLU A CA 1
ATOM 1585 C C . GLU A 1 208 ? -30.367 -12.603 56.555 1.00 43.72 208 GLU A C 1
ATOM 1587 O O . GLU A 1 208 ? -29.913 -11.754 55.793 1.00 43.72 208 GLU A O 1
ATOM 1592 N N . VAL A 1 209 ? -29.601 -13.304 57.392 1.00 49.78 209 VAL A N 1
ATOM 1593 C CA . VAL A 1 209 ? -28.140 -13.334 57.407 1.00 49.78 209 VAL A CA 1
ATOM 1594 C C . VAL A 1 209 ? -27.672 -14.258 56.284 1.00 49.78 209 VAL A C 1
ATOM 1596 O O . VAL A 1 209 ? -27.840 -15.475 56.351 1.00 49.78 209 VAL A O 1
ATOM 1599 N N . TRP A 1 210 ? -27.052 -13.688 55.256 1.00 48.59 210 TRP A N 1
ATOM 1600 C CA . TRP A 1 210 ? -26.415 -14.437 54.174 1.00 48.59 210 TRP A CA 1
ATOM 1601 C C . TRP A 1 210 ? -25.140 -15.160 54.663 1.00 48.59 210 TRP A C 1
ATOM 1603 O O . TRP A 1 210 ? -24.280 -14.555 55.305 1.00 48.59 210 TRP A O 1
ATOM 1613 N N . LYS A 1 211 ? -24.992 -16.456 54.339 1.00 53.03 211 LYS A N 1
ATOM 1614 C CA . LYS A 1 211 ? -23.750 -17.243 54.502 1.00 53.03 211 LYS A CA 1
ATOM 1615 C C . LYS A 1 211 ? -23.353 -17.906 53.172 1.00 53.03 211 LYS A C 1
ATOM 1617 O O . LYS A 1 211 ? -24.220 -18.488 52.520 1.00 53.03 211 LYS A O 1
ATOM 1622 N N . PRO A 1 212 ? -22.061 -17.915 52.791 1.00 54.44 212 PRO A N 1
ATOM 1623 C CA . PRO A 1 212 ? -21.606 -18.555 51.559 1.00 54.44 212 PRO A CA 1
ATOM 1624 C C . PRO A 1 212 ? -21.460 -20.080 51.712 1.00 54.44 212 PRO A C 1
ATOM 1626 O O . PRO A 1 212 ? -20.943 -20.573 52.717 1.00 54.44 212 PRO A O 1
ATOM 1629 N N . ARG A 1 213 ? -21.880 -20.833 50.684 1.00 48.72 213 ARG A N 1
ATOM 1630 C CA . ARG A 1 213 ? -21.631 -22.280 50.547 1.00 48.72 213 ARG A CA 1
ATOM 1631 C C . ARG A 1 213 ? -20.190 -22.520 50.085 1.00 48.72 213 ARG A C 1
ATOM 1633 O O . ARG A 1 213 ? -19.789 -21.997 49.051 1.00 48.72 213 ARG A O 1
ATOM 1640 N N . LYS A 1 214 ? -19.442 -23.338 50.831 1.00 44.97 214 LYS A N 1
ATOM 1641 C CA . LYS A 1 214 ? -18.231 -24.015 50.348 1.00 44.97 214 LYS A CA 1
ATOM 1642 C C . LYS A 1 214 ? -18.615 -25.418 49.877 1.00 44.97 214 LYS A C 1
ATOM 1644 O O . LYS A 1 214 ? -19.261 -26.145 50.631 1.00 44.97 214 LYS A O 1
ATOM 1649 N N . GLY A 1 215 ? -18.207 -25.757 48.663 1.00 57.22 215 GLY A N 1
ATOM 1650 C CA . GLY A 1 215 ? -18.151 -27.096 48.088 1.00 57.22 215 GLY A CA 1
ATOM 1651 C C . GLY A 1 215 ? -16.948 -27.128 47.169 1.00 57.22 215 GLY A C 1
ATOM 1652 O O . GLY A 1 215 ? -16.825 -26.154 46.394 1.00 57.22 215 GLY A O 1
#

Secondary structure (DSSP, 8-state):
-HHHHHHHHHHHHHHHHHHHHHHHHHHTT-SS--HHHHHHHHHHHHHHHHHHHHHTTTSS-PPPHHHHHHHSS-S---EEEEEPSSS-PPPEEE-SSEEEEESSTTSSEE---TTS-SS-EEEEEETTEEEEEE-S-SS-EEETTEEESEEEE-TT-EEEETTEEEEEE---------S----------TT----SS--------------PPP-

Solvent-accessible surface area (backbone atoms only — not comparable to full-atom values): 13280 Å² total; per-residue (Å²): 119,74,71,67,56,54,56,54,51,50,52,50,51,52,53,49,53,53,51,52,53,52,50,56,53,61,71,67,72,58,87,68,81,57,68,68,60,55,52,51,53,51,48,54,52,51,48,53,50,47,50,56,67,65,46,62,69,72,78,52,71,66,76,47,72,70,50,53,59,60,70,70,49,66,96,56,64,62,28,34,38,36,60,67,70,99,61,96,60,81,61,47,71,42,64,56,62,64,41,36,33,13,36,32,85,85,29,77,44,58,46,90,43,90,57,36,30,57,62,21,33,36,39,35,58,52,99,89,51,36,32,42,32,42,62,80,31,87,70,44,33,24,49,78,84,43,81,42,61,63,47,77,60,52,77,67,40,42,37,33,45,43,90,45,45,29,34,34,41,50,70,82,68,79,74,74,83,76,63,81,76,86,89,73,77,82,78,75,73,96,72,83,83,78,77,95,85,82,85,83,89,81,90,82,92,76,89,81,82,89,78,87,87,86,132

Nearest PDB structures (foldseek):
  7rj3-assembly3_C  TM=9.451E-01  e=3.496E-10  Mycobacterium tuberculosis
  3poa-assembly1_A  TM=9.398E-01  e=3.702E-10  Mycobacterium tuberculosis
  6i2p-assembly1_D  TM=9.051E-01  e=3.496E-10  Mycobacterium tuberculosis H37Rv
  8p5x-assembly1_G  TM=8.999E-01  e=5.853E-10  Corynebacterium glutamicum ATCC 13032
  3oun-assembly1_A  TM=9.424E-01  e=4.871E-09  Mycobacterium tuberculosis H37Rv

Mean predicted aligned error: 20.34 Å

Sequence (215 aa):
MLKRWGLNLLAILIGGLIGIVTVTYASQKMALPPLPAILIFLFFTVLAYAISHIAGSKLFPGPTVSELVQADLPQRTWAWLKPAGIAPRSPFPLNKDQVILGREVRCDVMIANDSISRRHAEIVRLAEGWLVRDLGSRNGTFVNGQRVQEYVLQEGDLITIGDVNLTFEAPRTPVSATGPEPVSTLTITPGDLADPDTAVWKGDGSTEVWKPRKG

Foldseek 3Di:
DVVVVVVVVVVVVVVVVVVVVVVVVVVVPDDDDPPVVVVVVVVVVVVVVVCCVVCVPPVDPDQDVVRVVVVPDQPDQFKWKAWDDDDRDDTQTPNDQKFWEFCAPPGSHHDPDPLTHRGAWMWGDDPPAIKIAGPPIPNAKDWPRHGDRMDTDDQQIWIDGRNIIIGMHGDPPPPPPPPPPPPDDPPPDPDDDDDPPDDDDDDDDDDDDDDDDDD